Protein AF-A0A9W7APQ3-F1 (afdb_monomer_lite)

Structure (mmCIF, N/CA/C/O backbone):
data_AF-A0A9W7APQ3-F1
#
_entry.id   AF-A0A9W7APQ3-F1
#
loop_
_atom_site.group_PDB
_atom_site.id
_atom_site.type_symbol
_atom_site.label_atom_id
_atom_site.label_alt_id
_atom_site.label_comp_id
_atom_site.label_asym_id
_atom_site.label_entity_id
_atom_site.label_seq_id
_atom_site.pdbx_PDB_ins_code
_atom_site.Cartn_x
_atom_site.Cartn_y
_atom_site.Cartn_z
_atom_site.occupancy
_atom_site.B_iso_or_equiv
_atom_site.auth_seq_id
_atom_site.auth_comp_id
_atom_site.auth_asym_id
_atom_site.auth_atom_id
_atom_site.pdbx_PDB_model_num
ATOM 1 N N . ARG A 1 1 ? -19.684 20.248 16.410 1.00 38.38 1 ARG A N 1
ATOM 2 C CA . ARG A 1 1 ? -20.981 19.541 16.552 1.00 38.38 1 ARG A CA 1
ATOM 3 C C . ARG A 1 1 ? -22.116 20.534 16.293 1.00 38.38 1 ARG A C 1
ATOM 5 O O . ARG A 1 1 ? -22.539 21.216 17.213 1.00 38.38 1 ARG A O 1
ATOM 12 N N . ARG A 1 2 ? -22.545 20.685 15.034 1.00 34.97 2 ARG A N 1
ATOM 13 C CA . ARG A 1 2 ? -23.749 21.441 14.647 1.00 34.97 2 ARG A CA 1
ATOM 14 C C . ARG A 1 2 ? -24.752 20.414 14.129 1.00 34.97 2 ARG A C 1
ATOM 16 O O . ARG A 1 2 ? -24.529 19.841 13.071 1.00 34.97 2 ARG A O 1
ATOM 23 N N . LEU A 1 3 ? -25.791 20.141 14.912 1.00 44.19 3 LEU A N 1
ATOM 24 C CA . LEU A 1 3 ? -26.961 19.380 14.480 1.00 44.19 3 LEU A CA 1
ATOM 25 C C . LEU A 1 3 ? -27.858 20.343 13.698 1.00 44.19 3 LEU A C 1
ATOM 27 O O . LEU A 1 3 ? -28.571 21.143 14.296 1.00 44.19 3 LEU A O 1
ATOM 31 N N . LEU A 1 4 ? -27.773 20.309 12.368 1.00 43.94 4 LEU A N 1
ATOM 32 C CA . LEU A 1 4 ? -28.780 20.915 11.503 1.00 43.94 4 LEU A CA 1
ATOM 33 C C . LEU A 1 4 ? -29.780 19.826 11.123 1.00 43.94 4 LEU A C 1
ATOM 35 O O . LEU A 1 4 ? -29.441 18.849 10.459 1.00 43.94 4 LEU A O 1
ATOM 39 N N . ALA A 1 5 ? -31.009 19.997 11.600 1.00 49.53 5 ALA A N 1
ATOM 40 C CA . ALA A 1 5 ? -32.151 19.181 11.237 1.00 49.53 5 ALA A CA 1
ATOM 41 C C . ALA A 1 5 ? -32.485 19.408 9.754 1.00 49.53 5 ALA A C 1
ATOM 43 O O . ALA A 1 5 ? -33.005 20.456 9.374 1.00 49.53 5 ALA A O 1
ATOM 44 N N . LEU A 1 6 ? -32.172 18.422 8.912 1.00 44.03 6 LEU A N 1
ATOM 45 C CA . LEU A 1 6 ? -32.603 18.380 7.519 1.00 44.03 6 LEU A CA 1
ATOM 46 C C . LEU A 1 6 ? -34.049 17.879 7.462 1.00 44.03 6 LEU A C 1
ATOM 48 O O . LEU A 1 6 ? -34.328 16.693 7.645 1.00 44.03 6 LEU A O 1
ATOM 52 N N . GLY A 1 7 ? -34.974 18.801 7.198 1.00 44.28 7 GLY A N 1
ATOM 53 C CA . GLY A 1 7 ? -36.350 18.490 6.828 1.00 44.28 7 GLY A CA 1
ATOM 54 C C . GLY A 1 7 ? -36.391 17.813 5.460 1.00 44.28 7 GLY A C 1
ATOM 55 O O . GLY A 1 7 ? -36.500 18.472 4.431 1.00 44.28 7 GLY A O 1
ATOM 56 N N . THR A 1 8 ? -36.307 16.485 5.440 1.00 43.62 8 THR A N 1
ATOM 57 C CA . THR A 1 8 ? -36.490 15.680 4.230 1.00 43.62 8 THR A CA 1
ATOM 58 C C . THR A 1 8 ? -37.983 15.517 3.951 1.00 43.62 8 THR A C 1
ATOM 60 O O . THR A 1 8 ? -38.639 14.579 4.400 1.00 43.62 8 THR A O 1
ATOM 63 N N . SER A 1 9 ? -38.551 16.444 3.177 1.00 44.94 9 SER A N 1
ATOM 64 C CA . SER A 1 9 ? -39.893 16.279 2.606 1.00 44.94 9 SER A CA 1
ATOM 65 C C . SER A 1 9 ? -39.834 15.290 1.435 1.00 44.94 9 SER A C 1
ATOM 67 O O . SER A 1 9 ? -39.937 15.642 0.262 1.00 44.94 9 SER A O 1
ATOM 69 N N . ALA A 1 10 ? -39.602 14.017 1.757 1.00 49.44 10 ALA A N 1
ATOM 70 C CA . ALA A 1 10 ? -39.594 12.924 0.801 1.00 49.44 10 ALA A CA 1
ATOM 71 C C . ALA A 1 10 ? -41.042 12.502 0.505 1.00 49.44 10 ALA A C 1
ATOM 73 O O . ALA A 1 10 ? -41.615 11.642 1.181 1.00 49.44 10 ALA A O 1
ATOM 74 N N . ARG A 1 11 ? -41.648 13.088 -0.535 1.00 49.81 11 ARG A N 1
ATOM 75 C CA . ARG A 1 11 ? -42.884 12.576 -1.156 1.00 49.81 11 ARG A CA 1
ATOM 76 C C . ARG A 1 11 ? -42.595 11.200 -1.779 1.00 49.81 11 ARG A C 1
ATOM 78 O O . ARG A 1 11 ? -42.381 11.065 -2.978 1.00 49.81 11 ARG A O 1
ATOM 85 N N . ARG A 1 12 ? -42.583 10.151 -0.949 1.00 48.00 12 ARG A N 1
ATOM 86 C CA . ARG A 1 12 ? -42.424 8.747 -1.361 1.00 48.00 12 ARG A CA 1
ATOM 87 C C . ARG A 1 12 ? -43.627 8.304 -2.197 1.00 48.00 12 ARG A C 1
ATOM 89 O O . ARG A 1 12 ? -44.579 7.724 -1.676 1.00 48.00 12 ARG A O 1
ATOM 96 N N . ARG A 1 13 ? -43.571 8.501 -3.516 1.00 54.50 13 ARG A N 1
ATOM 97 C CA . ARG A 1 13 ? -44.349 7.677 -4.451 1.00 54.50 13 ARG A CA 1
ATOM 98 C C . ARG A 1 13 ? -43.780 6.260 -4.384 1.00 54.50 13 ARG A C 1
ATOM 100 O O . ARG A 1 13 ? -42.770 5.957 -5.007 1.00 54.50 13 ARG A O 1
ATOM 107 N N . ARG A 1 14 ? -44.408 5.394 -3.584 1.00 48.03 14 ARG A N 1
ATOM 108 C CA . ARG A 1 14 ? -44.062 3.969 -3.475 1.00 48.03 14 ARG A CA 1
ATOM 109 C C . ARG A 1 14 ? -44.431 3.247 -4.776 1.00 48.03 14 ARG A C 1
ATOM 111 O O . ARG A 1 14 ? -45.464 2.593 -4.853 1.00 48.03 14 ARG A O 1
ATOM 118 N N . ARG A 1 15 ? -43.603 3.373 -5.812 1.00 58.91 15 ARG A N 1
ATOM 119 C CA . ARG A 1 15 ? -43.580 2.386 -6.897 1.00 58.91 15 ARG A CA 1
ATOM 120 C C . ARG A 1 15 ? -42.830 1.164 -6.376 1.00 58.91 15 ARG A C 1
ATOM 122 O O . ARG A 1 15 ? -41.823 1.312 -5.684 1.00 58.91 15 ARG A O 1
ATOM 129 N N . ALA A 1 16 ? -43.340 -0.034 -6.649 1.00 51.78 16 ALA A N 1
ATOM 130 C CA . ALA A 1 16 ? -42.651 -1.277 -6.327 1.00 51.78 16 ALA A CA 1
ATOM 131 C C . ALA A 1 16 ? -41.367 -1.349 -7.167 1.00 51.78 16 ALA A C 1
ATOM 133 O O . ALA A 1 16 ? -41.381 -1.788 -8.312 1.00 51.78 16 ALA A O 1
ATOM 134 N N . THR A 1 17 ? -40.266 -0.826 -6.630 1.00 61.62 17 THR A N 1
ATOM 135 C CA . THR A 1 17 ? -38.977 -0.825 -7.318 1.00 61.62 17 THR A CA 1
ATOM 136 C C . THR A 1 17 ? -38.411 -2.236 -7.334 1.00 61.62 17 THR A C 1
ATOM 138 O O . THR A 1 17 ? -38.437 -2.942 -6.317 1.00 61.62 17 THR A O 1
ATOM 141 N N . SER A 1 18 ? -37.908 -2.655 -8.498 1.00 73.38 18 SER A N 1
ATOM 142 C CA . SER A 1 18 ? -37.210 -3.930 -8.638 1.00 73.38 18 SER A CA 1
ATOM 143 C C . SER A 1 18 ? -36.019 -3.970 -7.671 1.00 73.38 18 SER A C 1
ATOM 145 O O . SER A 1 18 ? -35.417 -2.939 -7.355 1.00 73.38 18 SER A O 1
ATOM 147 N N . ARG A 1 19 ? -35.652 -5.165 -7.189 1.00 77.75 19 ARG A N 1
ATOM 148 C CA . ARG A 1 19 ? -34.492 -5.376 -6.296 1.00 77.75 19 ARG A CA 1
ATOM 149 C C . ARG A 1 19 ? 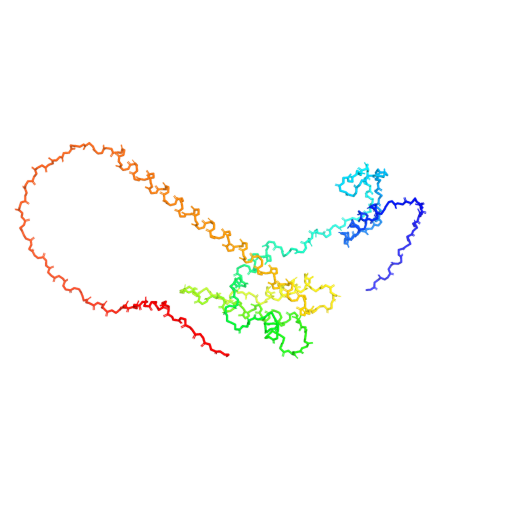-33.219 -4.698 -6.821 1.00 77.75 19 ARG A C 1
ATOM 151 O O . ARG A 1 19 ? -32.392 -4.251 -6.041 1.00 77.75 19 ARG A O 1
ATOM 158 N N . ILE A 1 20 ? -33.101 -4.594 -8.137 1.00 75.62 20 ILE A N 1
ATOM 159 C CA . ILE A 1 20 ? -31.938 -4.072 -8.844 1.00 75.62 20 ILE A CA 1
ATOM 160 C C . ILE A 1 20 ? -31.874 -2.546 -8.792 1.00 75.62 20 ILE A C 1
ATOM 162 O O . ILE A 1 20 ? -30.804 -1.999 -8.544 1.00 75.62 20 ILE A O 1
ATOM 166 N N . SER A 1 21 ? -33.015 -1.864 -8.936 1.00 80.44 21 SER A N 1
ATOM 167 C CA . SER A 1 21 ? -33.097 -0.412 -8.733 1.00 80.44 21 SER A CA 1
ATOM 168 C C . SER A 1 21 ? -32.557 -0.033 -7.347 1.00 80.44 21 SER A C 1
ATOM 170 O O . SER A 1 21 ? -31.758 0.887 -7.228 1.00 80.44 21 SER A O 1
ATOM 172 N N . ARG A 1 22 ? -32.866 -0.833 -6.314 1.00 79.62 22 ARG A N 1
ATOM 173 C CA . ARG A 1 22 ? -32.327 -0.622 -4.958 1.00 79.62 22 ARG A CA 1
ATOM 174 C C . ARG A 1 22 ? -30.815 -0.839 -4.861 1.00 79.62 22 ARG A C 1
ATOM 176 O O . ARG A 1 22 ? -30.175 -0.122 -4.104 1.00 79.62 22 ARG A O 1
ATOM 183 N N . ILE A 1 23 ? -30.251 -1.799 -5.600 1.00 82.00 23 ILE A N 1
ATOM 184 C CA . ILE A 1 23 ? -28.801 -2.065 -5.610 1.00 82.00 23 ILE A CA 1
ATOM 185 C C . ILE A 1 23 ? -28.053 -0.902 -6.263 1.00 82.00 23 ILE A C 1
ATOM 187 O O . ILE A 1 23 ? -27.099 -0.397 -5.684 1.00 82.00 23 ILE A O 1
ATOM 191 N N . ILE A 1 24 ? -28.502 -0.451 -7.438 1.00 83.38 24 ILE A N 1
ATOM 192 C CA . ILE A 1 24 ? -27.852 0.643 -8.173 1.00 83.38 24 ILE A CA 1
ATOM 193 C C . ILE A 1 24 ? -27.960 1.952 -7.386 1.00 83.38 24 ILE A C 1
ATOM 195 O O . ILE A 1 24 ? -26.946 2.614 -7.171 1.00 83.38 24 ILE A O 1
ATOM 199 N N . SER A 1 25 ? -29.154 2.295 -6.890 1.00 84.44 25 SER A N 1
ATOM 200 C CA . SER A 1 25 ? -29.327 3.479 -6.041 1.00 84.44 25 SER A CA 1
ATOM 201 C C . SER A 1 25 ? -28.503 3.372 -4.755 1.00 84.44 25 SER A C 1
ATOM 203 O O . SER A 1 25 ? -27.869 4.345 -4.366 1.00 84.44 25 SER A O 1
ATOM 205 N N . GLY A 1 26 ? -28.454 2.194 -4.122 1.00 81.12 26 GLY A N 1
ATOM 206 C CA . GLY A 1 26 ? -27.648 1.957 -2.923 1.00 81.12 26 GLY A CA 1
ATOM 207 C C . GLY A 1 26 ? -26.150 2.149 -3.158 1.00 81.12 26 GLY A C 1
ATOM 208 O O . GLY A 1 26 ? -25.490 2.778 -2.339 1.00 81.12 26 GLY A O 1
ATOM 209 N N . LEU A 1 27 ? -25.628 1.678 -4.294 1.00 82.69 27 LEU A N 1
ATOM 210 C CA . LEU A 1 27 ? -24.223 1.851 -4.660 1.00 82.69 27 LEU A CA 1
ATOM 211 C C . LEU A 1 27 ? -23.883 3.327 -4.905 1.00 82.69 27 LEU A C 1
ATOM 213 O O . LEU A 1 27 ? -22.898 3.820 -4.373 1.00 82.69 27 LEU A O 1
ATOM 217 N N . ILE A 1 28 ? -24.724 4.045 -5.654 1.00 82.19 28 ILE A N 1
ATOM 218 C CA . ILE A 1 28 ? -24.516 5.474 -5.935 1.00 82.19 28 ILE A CA 1
ATOM 219 C C . ILE A 1 28 ? -24.532 6.287 -4.635 1.00 82.19 28 ILE A C 1
ATOM 221 O O . ILE A 1 28 ? -23.653 7.123 -4.431 1.00 82.19 28 ILE A O 1
ATOM 225 N N . ILE A 1 29 ? -25.480 5.998 -3.736 1.00 77.94 29 ILE A N 1
ATOM 226 C CA . ILE A 1 29 ? -25.561 6.637 -2.416 1.00 77.94 29 ILE A CA 1
ATOM 227 C C . ILE A 1 29 ? -24.317 6.319 -1.579 1.00 77.94 29 ILE A C 1
ATOM 229 O O . ILE A 1 29 ? -23.760 7.224 -0.972 1.00 77.94 29 ILE A O 1
ATOM 233 N N . ALA A 1 30 ? -23.848 5.069 -1.576 1.00 73.69 30 ALA A N 1
ATOM 234 C CA . ALA A 1 30 ? -22.658 4.672 -0.821 1.00 73.69 30 ALA A CA 1
ATOM 235 C C . ALA A 1 30 ? -21.374 5.367 -1.307 1.00 73.69 30 ALA A C 1
ATOM 237 O O . ALA A 1 30 ? -20.448 5.558 -0.528 1.00 73.69 30 ALA A O 1
ATOM 238 N N . THR A 1 31 ? -21.311 5.751 -2.584 1.00 75.19 31 THR A N 1
ATOM 239 C CA . THR A 1 31 ? -20.153 6.456 -3.161 1.00 75.19 31 THR A CA 1
ATOM 240 C C . THR A 1 31 ? -20.208 7.979 -3.028 1.00 75.19 31 THR A C 1
ATOM 242 O O . THR A 1 31 ? -19.246 8.657 -3.389 1.00 75.19 31 THR A O 1
ATOM 245 N N . ALA A 1 32 ? -21.320 8.538 -2.549 1.00 80.69 32 ALA A N 1
ATOM 246 C CA . ALA A 1 32 ? -21.498 9.978 -2.417 1.00 80.69 32 ALA A CA 1
ATOM 247 C C . ALA A 1 32 ? -21.090 10.442 -1.006 1.00 80.69 32 ALA A C 1
ATOM 249 O O . ALA A 1 32 ? -21.821 10.223 -0.047 1.00 80.69 32 ALA A O 1
ATOM 250 N N . ASP A 1 33 ? -19.925 11.087 -0.886 1.00 66.69 33 ASP A N 1
ATOM 251 C CA . ASP A 1 33 ? -19.339 11.500 0.408 1.00 66.69 33 ASP A CA 1
ATOM 252 C C . ASP A 1 33 ? -19.794 12.915 0.841 1.00 66.69 33 ASP A C 1
ATOM 254 O O . ASP A 1 33 ? -19.835 13.244 2.022 1.00 66.69 33 ASP A O 1
ATOM 258 N N . GLU A 1 34 ? -20.239 13.756 -0.104 1.00 72.25 34 GLU A N 1
ATOM 259 C CA . GLU A 1 34 ? -20.757 15.105 0.176 1.00 72.25 34 GLU A CA 1
ATOM 260 C C . GLU A 1 34 ? -21.923 15.470 -0.760 1.00 72.25 34 GLU A C 1
ATOM 262 O O . GLU A 1 34 ? -21.783 16.293 -1.673 1.00 72.25 34 GLU A O 1
ATOM 267 N N . CYS A 1 35 ? -23.088 14.843 -0.572 1.00 76.31 35 CYS A N 1
ATOM 268 C CA . CYS A 1 35 ? -24.263 15.133 -1.392 1.00 76.31 35 CYS A CA 1
ATOM 269 C C . CYS A 1 35 ? -25.403 15.813 -0.622 1.00 76.31 35 CYS A C 1
ATOM 271 O O . CYS A 1 35 ? -25.901 15.301 0.381 1.00 76.31 35 CYS A O 1
ATOM 273 N N . GLU A 1 36 ? -25.877 16.942 -1.148 1.00 81.69 36 GLU A N 1
ATOM 274 C CA . GLU A 1 36 ? -27.115 17.583 -0.699 1.00 81.69 36 GLU A CA 1
ATOM 275 C C . GLU A 1 36 ? -28.246 17.271 -1.682 1.00 81.69 36 GLU A C 1
ATOM 277 O O . GLU A 1 36 ? -28.109 17.479 -2.892 1.00 81.69 36 GLU A O 1
ATOM 282 N N . ASN A 1 37 ? -29.378 16.800 -1.150 1.00 85.38 37 ASN A N 1
ATOM 283 C CA . ASN A 1 37 ? -30.583 16.453 -1.911 1.00 85.38 37 ASN A CA 1
ATOM 284 C C . ASN A 1 37 ? -30.340 15.419 -3.028 1.00 85.38 37 ASN A C 1
ATOM 286 O O . ASN A 1 37 ? -30.909 15.551 -4.110 1.00 85.38 37 ASN A O 1
ATOM 290 N N . LEU A 1 38 ? -29.490 14.412 -2.781 1.00 85.69 38 LEU A N 1
ATOM 291 C CA . LEU A 1 38 ? -29.260 13.327 -3.736 1.00 85.69 38 LEU A CA 1
ATOM 292 C C . LEU A 1 38 ? -30.517 12.467 -3.890 1.00 85.69 38 LEU A C 1
ATOM 294 O O . LEU A 1 38 ? -30.963 11.821 -2.941 1.00 85.69 38 LEU A O 1
ATOM 298 N N . ASP A 1 39 ? -31.042 12.432 -5.106 1.00 89.12 39 ASP A N 1
ATOM 299 C CA . ASP A 1 39 ? -32.143 11.579 -5.524 1.00 89.12 39 ASP A CA 1
ATOM 300 C C . ASP A 1 39 ? -31.714 10.748 -6.733 1.00 89.12 39 ASP A C 1
ATOM 302 O O . ASP A 1 39 ? -31.150 11.268 -7.700 1.00 89.12 39 ASP A O 1
ATOM 306 N N . VAL A 1 40 ? -31.945 9.440 -6.659 1.00 87.56 40 VAL A N 1
ATOM 307 C CA . VAL A 1 40 ? -31.518 8.479 -7.679 1.00 87.56 40 VAL A CA 1
ATOM 308 C C . VAL A 1 40 ? -32.721 7.666 -8.123 1.00 87.56 40 VAL A C 1
ATOM 310 O O . VAL A 1 40 ? -33.152 6.737 -7.435 1.00 87.56 40 VAL A O 1
ATOM 313 N N . GLU A 1 41 ? -33.223 7.980 -9.311 1.00 89.75 41 GLU A N 1
ATOM 314 C CA . GLU A 1 41 ? -34.290 7.238 -9.970 1.00 89.75 41 GLU A CA 1
ATOM 315 C C . GLU A 1 41 ? -33.691 6.325 -11.043 1.00 89.75 41 GLU A C 1
ATOM 317 O O . GLU A 1 41 ? -33.043 6.780 -11.985 1.00 89.75 41 GLU A O 1
ATOM 322 N N . VAL A 1 42 ? -33.919 5.017 -10.914 1.00 89.69 42 VAL A N 1
ATOM 323 C CA . VAL A 1 42 ? -33.453 4.017 -11.885 1.00 89.69 42 VAL A CA 1
ATOM 324 C C . VAL A 1 42 ? -34.660 3.309 -12.479 1.00 89.69 42 VAL A C 1
ATOM 326 O O . VAL A 1 42 ? -35.400 2.639 -11.753 1.00 89.69 42 VAL A O 1
ATOM 329 N N . ASP A 1 43 ? -34.833 3.436 -13.792 1.00 90.50 43 ASP A N 1
ATOM 330 C CA . ASP A 1 43 ? -35.866 2.752 -14.560 1.00 90.50 43 ASP A CA 1
ATOM 331 C C . ASP A 1 43 ? -35.273 1.527 -15.261 1.00 90.50 43 ASP A C 1
ATOM 333 O O . ASP A 1 43 ? -34.353 1.624 -16.079 1.00 90.50 43 ASP A O 1
ATOM 337 N N . VAL A 1 44 ? -35.787 0.352 -14.909 1.00 89.06 44 VAL A N 1
ATOM 338 C CA . VAL A 1 44 ? -35.269 -0.947 -15.347 1.00 89.06 44 VAL A CA 1
ATOM 339 C C . VAL A 1 44 ? -36.378 -1.686 -16.073 1.00 89.06 44 VAL A C 1
ATOM 341 O O . VAL A 1 44 ? -37.503 -1.745 -15.571 1.00 89.06 44 VAL A O 1
ATOM 344 N N . VAL A 1 45 ? -36.053 -2.299 -17.213 1.00 88.31 45 VAL A N 1
ATOM 345 C CA . VAL A 1 45 ? -37.010 -3.122 -17.959 1.00 88.31 45 VAL A CA 1
ATOM 346 C C . VAL A 1 45 ? -37.469 -4.287 -17.070 1.00 88.31 45 VAL A C 1
ATOM 348 O O . VAL A 1 45 ? -36.640 -5.088 -16.623 1.00 88.31 45 VAL A O 1
ATOM 351 N N . PRO A 1 46 ? -38.774 -4.418 -16.774 1.00 83.69 46 PRO A N 1
ATOM 352 C CA . PRO A 1 46 ? -39.262 -5.522 -15.962 1.00 83.69 46 PRO A CA 1
ATOM 353 C C . PRO A 1 46 ? -38.987 -6.858 -16.667 1.00 83.69 46 PRO A C 1
ATOM 355 O O . PRO A 1 46 ? -39.226 -7.005 -17.861 1.00 83.69 46 PRO A O 1
ATOM 358 N N . GLY A 1 47 ? -38.474 -7.840 -15.921 1.00 83.81 47 GLY A N 1
ATOM 359 C CA . GLY A 1 47 ? -38.188 -9.183 -16.439 1.00 83.81 47 GLY A CA 1
ATOM 360 C C . GLY A 1 47 ? -36.795 -9.381 -17.048 1.00 83.81 47 GLY A C 1
ATOM 361 O O . GLY A 1 47 ? -36.467 -10.505 -17.422 1.00 83.81 47 GLY A O 1
ATOM 362 N N . SER A 1 48 ? -35.940 -8.351 -17.109 1.00 80.94 48 SER A N 1
ATOM 363 C CA . SER A 1 48 ? -34.551 -8.543 -17.549 1.00 80.94 48 SER A CA 1
ATOM 364 C C . SER A 1 48 ? -33.756 -9.387 -16.531 1.00 80.94 48 SER A C 1
ATOM 366 O O . SER A 1 48 ? -33.783 -9.064 -15.337 1.00 80.94 48 SER A O 1
ATOM 368 N N . PRO A 1 49 ? -33.029 -10.440 -16.955 1.00 81.81 49 PRO A N 1
ATOM 369 C CA . PRO A 1 49 ? -32.217 -11.256 -16.055 1.00 81.81 49 PRO A CA 1
ATOM 370 C C . PRO A 1 49 ? -31.018 -10.461 -15.518 1.00 81.81 49 PRO A C 1
ATOM 372 O O . PRO A 1 49 ? -30.451 -9.629 -16.222 1.00 81.81 49 PRO A O 1
ATOM 375 N N . LEU A 1 50 ? -30.581 -10.764 -14.288 1.00 75.06 50 LEU A N 1
ATOM 376 C CA . LEU A 1 50 ? -29.488 -10.062 -13.585 1.00 75.06 50 LEU A CA 1
ATOM 377 C C . LEU A 1 50 ? -28.190 -9.932 -14.407 1.00 75.06 50 LEU A C 1
ATOM 379 O O . LEU A 1 50 ? -27.487 -8.938 -14.283 1.00 75.06 50 LEU A O 1
ATOM 383 N N . GLN A 1 51 ? -27.886 -10.915 -15.257 1.00 80.25 51 GLN A N 1
ATOM 384 C CA . GLN A 1 51 ? -26.664 -10.965 -16.075 1.00 80.25 51 GLN A CA 1
ATOM 385 C C . GLN A 1 51 ? -26.728 -10.081 -17.332 1.00 80.25 51 GLN A C 1
ATOM 387 O O . GLN A 1 51 ? -25.697 -9.778 -17.925 1.00 80.25 51 GLN A O 1
ATOM 392 N N . ARG A 1 52 ? -27.933 -9.701 -17.774 1.00 84.94 52 ARG A N 1
ATOM 393 C CA . ARG A 1 52 ? -28.176 -8.868 -18.963 1.00 84.94 52 ARG A CA 1
ATOM 394 C C . ARG A 1 52 ? -29.199 -7.799 -18.628 1.00 84.94 52 ARG A C 1
ATOM 396 O O . ARG A 1 52 ? -30.257 -7.697 -19.249 1.00 84.94 52 ARG A O 1
ATOM 403 N N . LEU A 1 53 ? -28.890 -7.051 -17.580 1.00 83.62 53 LEU A N 1
ATOM 404 C CA . LEU A 1 53 ? -29.763 -6.004 -17.104 1.00 83.62 53 LEU A CA 1
ATOM 405 C C . LEU A 1 53 ? -29.926 -4.926 -18.176 1.00 83.62 53 LEU A C 1
ATOM 407 O O . LEU A 1 53 ? -28.936 -4.380 -18.662 1.00 83.62 53 LEU A O 1
ATOM 411 N N . GLN A 1 54 ? -31.173 -4.594 -18.502 1.00 87.06 54 GLN A N 1
ATOM 412 C CA . GLN A 1 54 ? -31.482 -3.447 -19.345 1.00 87.06 54 GLN A CA 1
ATOM 413 C C . GLN A 1 54 ? -32.019 -2.313 -18.478 1.00 87.06 54 GLN A C 1
ATOM 415 O O . GLN A 1 54 ? -33.109 -2.394 -17.907 1.00 87.06 54 GLN A O 1
ATOM 420 N N . VAL A 1 55 ? -31.214 -1.262 -18.365 1.00 90.25 55 VAL A N 1
ATOM 421 C CA . VAL A 1 55 ? -31.592 -0.006 -17.718 1.00 90.25 55 VAL A CA 1
ATOM 422 C C . VAL A 1 55 ? -32.060 0.940 -18.817 1.00 90.25 55 VAL A C 1
ATOM 424 O O . VAL A 1 55 ? -31.287 1.251 -19.720 1.00 90.25 55 VAL A O 1
ATOM 427 N N . ASN A 1 56 ? -33.315 1.381 -18.752 1.00 90.94 56 ASN A N 1
ATOM 428 C CA . ASN A 1 56 ? -33.867 2.334 -19.717 1.00 90.94 56 ASN A CA 1
ATOM 429 C C . ASN A 1 56 ? -33.345 3.741 -19.444 1.00 90.94 56 ASN A C 1
ATOM 431 O O . ASN A 1 56 ? -32.948 4.461 -20.357 1.00 90.94 56 ASN A O 1
ATOM 435 N N . SER A 1 57 ? -33.367 4.141 -18.173 1.00 91.19 57 SER A N 1
ATOM 436 C CA . SER A 1 57 ? -32.865 5.441 -17.752 1.00 91.19 57 SER A CA 1
ATOM 437 C C . SER A 1 57 ? -32.383 5.409 -16.306 1.00 91.19 57 SER A C 1
ATOM 439 O O . SER A 1 57 ? -32.894 4.668 -15.468 1.00 91.19 57 SER A O 1
ATOM 441 N N . CYS A 1 58 ? -31.368 6.218 -16.022 1.00 91.81 58 CYS A N 1
ATOM 442 C CA . CYS A 1 58 ? -30.886 6.495 -14.678 1.00 91.81 58 CYS A CA 1
ATOM 443 C C . CYS A 1 58 ? -30.829 8.014 -14.536 1.00 91.81 58 CYS A C 1
ATOM 445 O O . CYS A 1 58 ? -30.110 8.679 -15.285 1.00 91.81 58 CYS A O 1
ATOM 447 N N . ARG A 1 59 ? -31.628 8.569 -13.626 1.00 90.44 59 ARG A N 1
ATOM 448 C CA . ARG A 1 59 ? -31.667 9.998 -13.328 1.00 90.44 59 ARG A CA 1
ATOM 449 C C . ARG A 1 59 ? -31.110 10.212 -11.930 1.00 90.44 59 ARG A C 1
ATOM 451 O O . ARG A 1 59 ? -31.653 9.710 -10.953 1.00 90.44 59 ARG A O 1
ATOM 458 N N . ILE A 1 60 ? -30.039 10.989 -11.861 1.00 90.25 60 ILE A N 1
ATOM 459 C CA . ILE A 1 60 ? -29.381 11.384 -10.620 1.00 90.25 60 ILE A CA 1
ATOM 460 C C . ILE A 1 60 ? -29.586 12.892 -10.481 1.00 90.25 60 ILE A C 1
ATOM 462 O O . ILE A 1 60 ? -29.174 13.647 -11.361 1.00 90.25 60 ILE A O 1
ATOM 466 N N . SER A 1 61 ? -30.252 13.326 -9.415 1.00 87.12 61 SER A N 1
ATOM 467 C CA . SER A 1 61 ? -30.518 14.739 -9.120 1.00 87.12 61 SER A CA 1
ATOM 468 C C . SER A 1 61 ? -29.863 15.107 -7.795 1.00 87.12 61 SER A C 1
ATOM 470 O O . SER A 1 61 ? -29.955 14.346 -6.842 1.00 87.12 61 SER A O 1
ATOM 472 N N . PHE A 1 62 ? -29.179 16.246 -7.730 1.00 90.56 62 PHE A N 1
ATOM 473 C CA . PHE A 1 62 ? -28.497 16.726 -6.525 1.00 90.56 62 PHE A C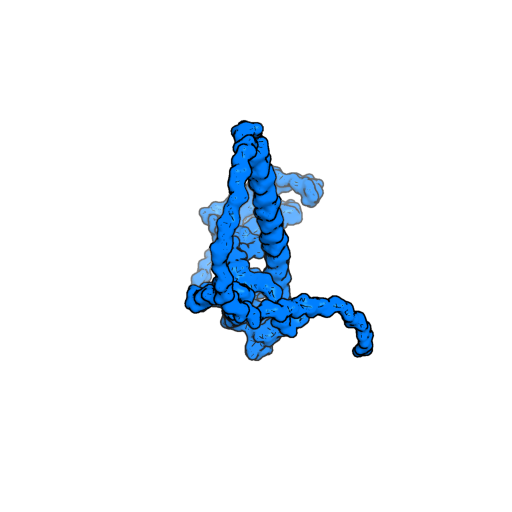A 1
ATOM 474 C C . PHE A 1 62 ? -28.316 18.244 -6.596 1.00 90.56 62 PHE A C 1
ATOM 476 O O . PHE A 1 62 ? -28.253 18.815 -7.685 1.00 90.56 62 PHE A O 1
ATOM 483 N N . SER A 1 63 ? -28.215 18.906 -5.443 1.00 84.69 63 SER A N 1
ATOM 484 C CA . SER A 1 63 ? -27.913 20.346 -5.371 1.00 84.69 63 SER A CA 1
ATOM 485 C C . SER A 1 63 ? -26.409 20.612 -5.342 1.00 84.69 63 SER A C 1
ATOM 487 O O . SER A 1 63 ? -25.922 21.565 -5.944 1.00 84.69 63 SER A O 1
ATOM 489 N N . ARG A 1 64 ? -25.665 19.740 -4.662 1.00 71.56 64 ARG A N 1
ATOM 490 C CA . ARG A 1 64 ? -24.210 19.775 -4.558 1.00 71.56 64 ARG A CA 1
ATOM 491 C C . ARG A 1 64 ? -23.726 18.339 -4.467 1.00 71.56 64 ARG A C 1
ATOM 493 O O . ARG A 1 64 ? -24.293 17.567 -3.698 1.00 71.56 64 ARG A O 1
ATOM 500 N N . LEU A 1 65 ? -22.736 17.986 -5.279 1.00 72.81 65 LEU A N 1
ATOM 501 C CA . LEU A 1 65 ? -22.153 16.651 -5.299 1.00 72.81 65 LEU A CA 1
ATOM 502 C C . LEU A 1 65 ? -20.640 16.780 -5.235 1.00 72.81 65 LEU A C 1
ATOM 504 O O . LEU A 1 65 ? -19.985 17.086 -6.231 1.00 72.81 65 LEU A O 1
ATOM 508 N N . GLY A 1 66 ? -20.103 16.584 -4.036 1.00 60.69 66 GLY A N 1
ATOM 509 C CA . GLY A 1 66 ? -18.712 16.214 -3.866 1.00 60.69 66 GLY A CA 1
ATOM 510 C C . GLY A 1 66 ? -18.610 14.708 -4.045 1.00 60.69 66 GLY A C 1
ATOM 511 O O . GLY A 1 66 ? -19.150 13.935 -3.254 1.00 60.69 66 GLY A O 1
ATOM 512 N N . PHE A 1 67 ? -17.938 14.281 -5.107 1.00 52.25 67 PHE A N 1
ATOM 513 C CA . PHE A 1 67 ? -17.417 12.927 -5.135 1.00 52.25 67 PHE A CA 1
ATOM 514 C C . PHE A 1 67 ? -16.136 12.944 -4.310 1.00 52.25 67 PHE A C 1
ATOM 516 O O . PHE A 1 67 ? -15.161 13.592 -4.706 1.00 52.25 67 PHE A O 1
ATOM 523 N N . ALA A 1 68 ? -16.096 12.190 -3.211 1.00 48.00 68 ALA A N 1
ATOM 524 C CA . ALA A 1 68 ? -14.818 11.599 -2.861 1.00 48.00 68 ALA A CA 1
ATOM 525 C C . ALA A 1 68 ? -14.374 10.825 -4.108 1.00 48.00 68 ALA A C 1
ATOM 527 O O . ALA A 1 68 ? -15.188 10.080 -4.669 1.00 48.00 68 ALA A O 1
ATOM 528 N N . PRO A 1 69 ? -13.145 11.029 -4.618 1.00 51.59 69 PRO A N 1
ATOM 529 C CA . PRO A 1 69 ? -12.620 10.161 -5.656 1.00 51.59 69 PRO A CA 1
ATOM 530 C C . PRO A 1 69 ? -12.902 8.739 -5.198 1.00 51.59 69 PRO A C 1
ATOM 532 O O . PRO A 1 69 ? -12.577 8.427 -4.052 1.00 51.59 69 PRO A O 1
ATOM 535 N N . LEU A 1 70 ? -13.559 7.937 -6.040 1.00 45.62 70 LEU A N 1
ATOM 536 C CA . LEU A 1 70 ? -13.802 6.522 -5.790 1.00 45.62 70 LEU A CA 1
ATOM 537 C C . LEU A 1 70 ? -12.433 5.864 -5.598 1.00 45.62 70 LEU A C 1
ATOM 539 O O . LEU A 1 70 ? -11.809 5.364 -6.532 1.00 45.62 70 LEU A O 1
ATOM 543 N N . ARG A 1 71 ? -11.918 5.937 -4.374 1.00 47.41 71 ARG A N 1
ATOM 544 C CA . ARG A 1 71 ? -10.748 5.215 -3.920 1.00 47.41 71 ARG A CA 1
ATOM 545 C C . ARG A 1 71 ? -11.300 3.845 -3.611 1.00 47.41 71 ARG A C 1
ATOM 547 O O . ARG A 1 71 ? -11.601 3.530 -2.469 1.00 47.41 71 ARG A O 1
ATOM 554 N N . ILE A 1 72 ? -11.524 3.070 -4.668 1.00 47.28 72 ILE A N 1
ATOM 555 C CA . ILE A 1 72 ? -11.737 1.633 -4.553 1.00 47.28 72 ILE A CA 1
ATOM 556 C C . ILE A 1 72 ? -10.434 1.092 -3.967 1.00 47.28 72 ILE A C 1
ATOM 558 O O . ILE A 1 72 ? -9.507 0.824 -4.722 1.00 47.28 72 ILE A O 1
ATOM 562 N N . GLY A 1 73 ? -10.336 1.088 -2.633 1.00 43.91 73 GLY A N 1
ATOM 563 C CA . GLY A 1 73 ? -9.337 0.389 -1.819 1.00 43.91 73 GLY A CA 1
ATOM 564 C C . GLY A 1 73 ? -7.904 0.402 -2.343 1.00 43.91 73 GLY A C 1
ATOM 565 O O . GLY A 1 73 ? -7.214 -0.600 -2.242 1.00 43.91 73 GLY A O 1
ATOM 566 N N . GLY A 1 74 ? -7.466 1.497 -2.962 1.00 48.03 74 GLY A N 1
ATOM 567 C CA . GLY A 1 74 ? -6.174 1.578 -3.622 1.00 48.03 74 GLY A CA 1
ATOM 568 C C . GLY A 1 74 ? -5.327 2.634 -2.948 1.00 48.03 74 GLY A C 1
ATOM 569 O O . GLY A 1 74 ? -5.653 3.825 -3.005 1.00 48.03 74 GLY A O 1
ATOM 570 N N . LEU A 1 75 ? -4.224 2.200 -2.342 1.00 55.25 75 LEU A N 1
ATOM 571 C CA . LEU A 1 75 ? -3.073 3.059 -2.073 1.00 55.25 75 LEU A CA 1
ATOM 572 C C . LEU A 1 75 ? -2.828 3.917 -3.322 1.00 55.25 75 LEU A C 1
ATOM 574 O O . LEU A 1 75 ? -2.825 3.391 -4.439 1.00 55.25 75 LEU A O 1
ATOM 578 N N . SER A 1 76 ? -2.697 5.241 -3.177 1.00 57.50 76 SER A N 1
ATOM 579 C CA . SER A 1 76 ? -2.460 6.076 -4.360 1.00 57.50 76 SER A CA 1
ATOM 580 C C . SER A 1 76 ? -1.177 5.619 -5.055 1.00 57.50 76 SER A C 1
ATOM 582 O O . SER A 1 76 ? -0.300 5.076 -4.393 1.00 57.50 76 SER A O 1
ATOM 584 N N . GLU A 1 77 ? -0.994 5.865 -6.356 1.00 57.78 77 GLU A N 1
ATOM 585 C CA . GLU A 1 77 ? 0.294 5.548 -7.004 1.00 57.78 77 GLU A CA 1
ATOM 586 C C . GLU A 1 77 ? 1.482 6.155 -6.244 1.00 57.78 77 GLU A C 1
ATOM 588 O O . GLU A 1 77 ? 2.561 5.581 -6.242 1.00 57.78 77 GLU A O 1
ATOM 593 N N . ARG A 1 78 ? 1.283 7.279 -5.542 1.00 59.62 78 ARG A N 1
ATOM 594 C CA . ARG A 1 78 ? 2.290 7.870 -4.653 1.00 59.62 78 ARG A CA 1
ATOM 595 C C . ARG A 1 78 ? 2.501 7.065 -3.370 1.00 59.62 78 ARG A C 1
ATOM 597 O O . ARG A 1 78 ? 3.635 6.973 -2.912 1.00 59.62 78 ARG A O 1
ATOM 604 N N . ASP A 1 79 ? 1.455 6.476 -2.806 1.00 63.72 79 ASP A N 1
ATOM 605 C CA . ASP A 1 79 ? 1.545 5.623 -1.616 1.00 63.72 79 ASP A CA 1
ATOM 606 C C . ASP A 1 79 ? 2.135 4.255 -1.973 1.00 63.72 79 ASP A C 1
ATOM 608 O O . ASP A 1 79 ? 3.027 3.778 -1.286 1.00 63.72 79 ASP A O 1
ATOM 612 N N . VAL A 1 80 ? 1.742 3.673 -3.110 1.00 63.59 80 VAL A N 1
ATOM 613 C CA . VAL A 1 80 ? 2.382 2.473 -3.665 1.00 63.59 80 VAL A CA 1
ATOM 614 C C . VAL A 1 80 ? 3.845 2.775 -3.957 1.00 63.59 80 VAL A C 1
ATOM 616 O O . VAL A 1 80 ? 4.713 2.096 -3.438 1.00 63.59 80 VAL A O 1
ATOM 619 N N . PHE A 1 81 ? 4.151 3.857 -4.677 1.00 58.44 81 PHE A N 1
ATOM 620 C CA . PHE A 1 81 ? 5.530 4.227 -4.993 1.00 58.44 81 PHE A CA 1
ATOM 621 C C . PHE A 1 81 ? 6.368 4.521 -3.749 1.00 58.44 81 PHE A C 1
ATOM 623 O O . PHE A 1 81 ? 7.555 4.201 -3.733 1.00 58.44 81 PHE A O 1
ATOM 630 N N . THR A 1 82 ? 5.785 5.114 -2.700 1.00 62.50 82 THR A N 1
ATOM 631 C CA . THR A 1 82 ? 6.487 5.254 -1.421 1.00 62.50 82 THR A CA 1
ATOM 632 C C . THR A 1 82 ? 6.701 3.883 -0.797 1.00 62.50 82 THR A C 1
ATOM 634 O O . THR A 1 82 ? 7.850 3.557 -0.549 1.00 62.50 82 THR A O 1
ATOM 637 N N . LEU A 1 83 ? 5.696 3.019 -0.657 1.00 64.88 83 LEU A N 1
ATOM 638 C CA . LEU A 1 83 ? 5.883 1.645 -0.161 1.00 64.88 83 LEU A CA 1
ATOM 639 C C . LEU A 1 83 ? 6.964 0.871 -0.944 1.00 64.88 83 LEU A C 1
ATOM 641 O O . LEU A 1 83 ? 7.812 0.217 -0.331 1.00 64.88 83 LEU A O 1
ATOM 645 N N . SER A 1 84 ? 7.008 1.022 -2.271 1.00 60.47 84 SER A N 1
ATOM 646 C CA . SER A 1 84 ? 8.001 0.402 -3.153 1.00 60.47 84 SER A CA 1
ATOM 647 C C . SER A 1 84 ? 9.408 0.977 -2.961 1.00 60.47 84 SER A C 1
ATOM 649 O O . SER A 1 84 ? 10.376 0.218 -2.871 1.00 60.47 84 SER A O 1
ATOM 651 N N . ASN A 1 85 ? 9.541 2.304 -2.831 1.00 55.12 85 ASN A N 1
ATOM 652 C CA . ASN A 1 85 ? 10.822 2.973 -2.560 1.00 55.12 85 ASN A CA 1
ATOM 653 C C . ASN A 1 85 ? 11.330 2.769 -1.130 1.00 55.12 85 ASN A C 1
ATOM 655 O O . ASN A 1 85 ? 12.537 2.811 -0.904 1.00 55.12 85 ASN A O 1
ATOM 659 N N . LEU A 1 86 ? 10.432 2.586 -0.164 1.00 56.34 86 LEU A N 1
ATOM 660 C CA . LEU A 1 86 ? 10.761 2.453 1.256 1.00 56.34 86 LEU A CA 1
ATOM 661 C C . LEU A 1 86 ? 11.348 1.071 1.583 1.00 56.34 86 LEU A C 1
ATOM 663 O O . LEU A 1 86 ? 11.614 0.774 2.742 1.00 56.34 86 LEU A O 1
ATOM 667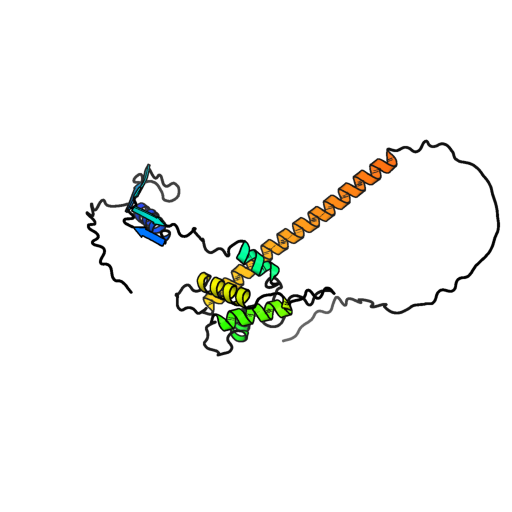 N N . GLY A 1 87 ? 11.555 0.198 0.590 1.00 52.00 87 GLY A N 1
ATOM 668 C CA . GLY A 1 87 ? 12.155 -1.118 0.818 1.00 52.00 87 GLY A CA 1
ATOM 669 C C . GLY A 1 87 ? 11.282 -2.042 1.671 1.00 52.00 87 GLY A C 1
ATOM 670 O O . GLY A 1 87 ? 11.690 -3.161 1.977 1.00 52.00 87 GLY A O 1
ATOM 671 N N . LEU A 1 88 ? 10.038 -1.632 1.949 1.00 54.81 88 LEU A N 1
ATOM 672 C CA . LEU A 1 88 ? 8.953 -2.469 2.462 1.00 54.81 88 LEU A CA 1
ATOM 673 C C . LEU A 1 88 ? 8.545 -3.539 1.442 1.00 54.81 88 LEU A C 1
ATOM 675 O O . LEU A 1 88 ? 7.535 -4.203 1.622 1.00 54.81 88 LEU A O 1
ATOM 679 N N . THR A 1 89 ? 9.300 -3.704 0.359 1.00 46.94 89 THR A N 1
ATOM 680 C CA . THR A 1 89 ? 9.151 -4.706 -0.694 1.00 46.94 89 THR A CA 1
ATOM 681 C C . THR A 1 89 ? 10.101 -5.882 -0.537 1.00 46.94 89 THR A C 1
ATOM 683 O O . THR A 1 89 ? 9.887 -6.917 -1.172 1.00 46.94 89 THR A O 1
ATOM 686 N N . GLN A 1 90 ? 11.113 -5.789 0.335 1.00 50.53 90 GLN A N 1
ATOM 687 C CA . GLN A 1 90 ? 11.872 -6.981 0.679 1.00 50.53 90 GLN A CA 1
ATOM 688 C C . GLN A 1 90 ? 10.944 -7.933 1.444 1.00 50.53 90 GLN A C 1
ATOM 690 O O . GLN A 1 90 ? 10.250 -7.492 2.370 1.00 50.53 90 GLN A O 1
ATOM 695 N N . PRO A 1 91 ? 10.899 -9.235 1.092 1.00 45.31 91 PRO A N 1
ATOM 696 C CA . PRO A 1 91 ? 10.349 -10.215 2.016 1.00 45.31 91 PRO A CA 1
ATOM 697 C C . PRO A 1 91 ? 11.021 -9.947 3.357 1.00 45.31 91 PRO A C 1
ATOM 699 O O . PRO A 1 91 ? 12.239 -9.750 3.381 1.00 45.31 91 PRO A O 1
ATOM 702 N N . MET A 1 92 ? 10.252 -9.885 4.445 1.00 47.53 92 MET A N 1
ATOM 703 C CA . MET A 1 92 ? 10.815 -9.984 5.788 1.00 47.53 92 MET A CA 1
ATOM 704 C C . MET A 1 92 ? 11.459 -11.372 5.883 1.00 47.53 92 MET A C 1
ATOM 706 O O . MET A 1 92 ? 10.892 -12.330 6.387 1.00 47.53 92 MET A O 1
ATOM 710 N N . ARG A 1 93 ? 12.610 -11.526 5.230 1.00 44.75 93 ARG A N 1
ATOM 711 C CA . ARG A 1 93 ? 13.430 -12.718 5.214 1.00 44.75 93 ARG A CA 1
ATOM 712 C C . ARG A 1 93 ? 14.053 -12.724 6.585 1.00 44.75 93 ARG A C 1
ATOM 714 O O . ARG A 1 93 ? 14.914 -11.886 6.842 1.00 44.75 93 ARG A O 1
ATOM 721 N N . SER A 1 94 ? 13.619 -13.681 7.401 1.00 45.69 94 SER A N 1
ATOM 722 C CA . SER A 1 94 ? 14.040 -13.864 8.788 1.00 45.69 94 SER A CA 1
ATOM 723 C C . SER A 1 94 ? 13.378 -12.815 9.688 1.00 45.69 94 SER A C 1
ATOM 725 O O . SER A 1 94 ? 13.727 -11.642 9.631 1.00 45.69 94 SER A O 1
ATOM 727 N N . VAL A 1 95 ? 12.379 -13.139 10.509 1.00 44.44 95 VAL A N 1
ATOM 728 C CA . VAL A 1 95 ? 12.505 -14.121 11.602 1.00 44.44 95 VAL A CA 1
ATOM 729 C C . VAL A 1 95 ? 11.186 -14.852 11.912 1.00 44.44 95 VAL A C 1
ATOM 731 O O . VAL A 1 95 ? 11.212 -15.779 12.710 1.00 44.44 95 VAL A O 1
ATOM 734 N N . THR A 1 96 ? 10.062 -14.511 11.277 1.00 45.88 96 THR A N 1
ATOM 735 C CA . THR A 1 96 ? 8.760 -15.030 11.711 1.00 45.88 96 THR A CA 1
ATOM 736 C C . THR A 1 96 ? 7.982 -15.728 10.594 1.00 45.88 96 THR A C 1
ATOM 738 O O . THR A 1 96 ? 7.824 -15.190 9.498 1.00 45.88 96 THR A O 1
ATOM 741 N N . ASN A 1 97 ? 7.554 -16.971 10.830 1.00 60.56 97 ASN A N 1
ATOM 742 C CA . ASN A 1 97 ? 6.947 -17.835 9.803 1.00 60.56 97 ASN A CA 1
ATOM 743 C C . ASN A 1 97 ? 5.450 -17.552 9.592 1.00 60.56 97 ASN A C 1
ATOM 745 O O . ASN A 1 97 ? 4.834 -18.134 8.698 1.00 60.56 97 ASN A O 1
ATOM 749 N N . THR A 1 98 ? 4.860 -16.665 10.394 1.00 82.69 98 THR A N 1
ATOM 750 C CA . THR A 1 98 ? 3.420 -16.397 10.414 1.00 82.69 98 THR A CA 1
ATOM 751 C C . THR A 1 98 ? 3.132 -14.899 10.556 1.00 82.69 98 THR A C 1
ATOM 753 O O . THR A 1 98 ? 3.930 -14.139 11.108 1.00 82.69 98 THR A O 1
ATOM 756 N N . VAL A 1 99 ? 1.983 -14.462 10.027 1.00 87.38 99 VAL A N 1
ATOM 757 C CA . VAL A 1 99 ? 1.489 -13.077 10.154 1.00 87.38 99 VAL A CA 1
ATOM 758 C C . VAL A 1 99 ? 1.333 -12.691 11.630 1.00 87.38 99 VAL A C 1
ATOM 760 O O . VAL A 1 99 ? 1.669 -11.571 12.004 1.00 87.38 99 VAL A O 1
ATOM 763 N N . ASP A 1 100 ? 0.911 -13.640 12.469 1.00 90.19 100 ASP A N 1
ATOM 764 C CA . ASP A 1 100 ? 0.714 -13.455 13.910 1.00 90.19 100 ASP A CA 1
ATOM 765 C C . ASP A 1 100 ? 1.997 -13.081 14.655 1.00 90.19 100 ASP A C 1
ATOM 767 O O . ASP A 1 100 ? 2.002 -12.182 15.489 1.00 90.19 100 ASP A O 1
ATOM 771 N N . GLU A 1 101 ? 3.110 -13.740 14.344 1.00 90.69 101 GLU A N 1
ATOM 772 C CA . GLU A 1 101 ? 4.395 -13.443 14.975 1.00 90.69 101 GLU A CA 1
ATOM 773 C C . GLU A 1 101 ? 4.923 -12.056 14.563 1.00 90.69 101 GLU A C 1
ATOM 775 O O . GLU A 1 101 ? 5.532 -11.353 15.369 1.00 90.69 101 GLU A O 1
ATOM 780 N N . ALA A 1 102 ? 4.688 -11.640 13.310 1.00 89.19 102 ALA A N 1
ATOM 781 C CA . ALA A 1 102 ? 5.028 -10.290 12.859 1.00 89.19 102 ALA A CA 1
ATOM 782 C C . ALA A 1 102 ? 4.155 -9.233 13.550 1.00 89.19 102 ALA A C 1
ATOM 784 O O . ALA A 1 102 ? 4.677 -8.203 13.967 1.00 89.19 102 ALA A O 1
ATOM 785 N N . PHE A 1 103 ? 2.860 -9.512 13.710 1.00 93.00 103 PHE A N 1
ATOM 786 C CA . PHE A 1 103 ? 1.932 -8.668 14.456 1.00 93.00 103 PHE A CA 1
ATOM 787 C C . PHE A 1 103 ? 2.400 -8.489 15.905 1.00 93.00 103 PHE A C 1
ATOM 789 O O . PHE A 1 103 ? 2.593 -7.366 16.357 1.00 93.00 103 PHE A O 1
ATOM 796 N N . GLN A 1 104 ? 2.695 -9.592 16.598 1.00 94.44 104 GLN A N 1
ATOM 797 C CA . GLN A 1 104 ? 3.145 -9.579 17.992 1.00 94.44 104 GLN A CA 1
ATOM 798 C C . GLN A 1 104 ? 4.508 -8.895 18.187 1.00 94.44 104 GLN A C 1
ATOM 800 O O . GLN A 1 104 ? 4.796 -8.377 19.258 1.00 94.44 104 GLN A O 1
ATOM 805 N N . ALA A 1 105 ? 5.366 -8.884 17.164 1.00 91.31 105 ALA A N 1
ATOM 806 C CA . ALA A 1 105 ? 6.629 -8.151 17.216 1.00 91.31 105 ALA A CA 1
ATOM 807 C C . ALA A 1 105 ? 6.451 -6.625 17.094 1.00 91.31 105 ALA A C 1
ATOM 809 O O . ALA A 1 105 ? 7.378 -5.883 17.429 1.00 91.31 105 ALA A O 1
ATOM 810 N N . ILE A 1 106 ? 5.316 -6.170 16.556 1.00 93.31 106 ILE A N 1
ATOM 811 C CA . ILE A 1 106 ? 4.990 -4.751 16.372 1.00 93.31 106 ILE A CA 1
ATOM 812 C C . ILE A 1 106 ? 4.144 -4.228 17.534 1.00 93.31 106 ILE A C 1
ATOM 814 O O . ILE A 1 106 ? 4.369 -3.096 17.946 1.00 93.31 106 ILE A O 1
ATOM 818 N N . ASP A 1 107 ? 3.225 -5.051 18.036 1.00 96.25 107 ASP A N 1
ATOM 819 C CA . ASP A 1 107 ? 2.371 -4.802 19.202 1.00 96.25 107 ASP A CA 1
ATOM 820 C C . ASP A 1 107 ? 3.228 -4.787 20.484 1.00 96.25 107 ASP A C 1
ATOM 822 O O . ASP A 1 107 ? 3.476 -5.823 21.112 1.00 96.25 107 ASP A O 1
ATOM 826 N N . VAL A 1 108 ? 3.783 -3.618 20.823 1.00 95.69 108 VAL A N 1
ATOM 827 C CA . VAL A 1 108 ? 4.748 -3.470 21.928 1.00 95.69 108 VAL A CA 1
ATOM 828 C C . VAL A 1 108 ? 4.031 -3.551 23.268 1.00 95.69 108 VAL A C 1
ATOM 830 O O . VAL A 1 108 ? 4.601 -4.059 24.239 1.00 95.69 108 VAL A O 1
ATOM 833 N N . ASP A 1 109 ? 2.799 -3.049 23.330 1.00 96.25 109 ASP A N 1
ATOM 834 C CA . ASP A 1 109 ? 1.995 -3.044 24.547 1.00 96.25 109 ASP A CA 1
ATOM 835 C C . ASP A 1 109 ? 1.143 -4.313 24.734 1.00 96.25 109 ASP A C 1
ATOM 837 O O . ASP A 1 109 ? 0.601 -4.528 25.821 1.00 96.25 109 ASP A O 1
ATOM 841 N N . SER A 1 110 ? 1.115 -5.205 23.735 1.00 96.50 110 SER A N 1
ATOM 842 C CA . SER A 1 110 ? 0.317 -6.437 23.730 1.00 96.50 110 SER A CA 1
ATOM 843 C C . SER A 1 110 ? -1.182 -6.173 23.885 1.00 96.50 110 SER A C 1
ATOM 845 O O . SER A 1 110 ? -1.906 -6.990 24.467 1.00 96.50 110 SER A O 1
ATOM 847 N N . SER A 1 111 ? -1.659 -5.040 23.369 1.00 96.62 111 SER A N 1
ATOM 848 C CA . SER A 1 111 ? -3.079 -4.686 23.346 1.00 96.62 111 SER A CA 1
ATOM 849 C C . SER A 1 111 ? -3.896 -5.612 22.439 1.00 96.62 111 SER A C 1
ATOM 851 O O . SER A 1 111 ? -5.117 -5.718 22.590 1.00 96.62 111 SER A O 1
ATOM 853 N N . GLY A 1 112 ? -3.236 -6.329 21.523 1.00 96.38 112 GLY A N 1
ATOM 854 C CA . GLY A 1 112 ? -3.878 -7.158 20.509 1.00 96.38 112 GLY A CA 1
ATOM 855 C C . GLY A 1 112 ? -4.351 -6.364 19.294 1.00 96.38 112 GLY A C 1
ATOM 856 O O . GLY A 1 112 ? -5.043 -6.930 18.442 1.00 96.38 112 GLY A O 1
ATOM 857 N N . LYS A 1 113 ? -3.977 -5.086 19.210 1.00 97.62 113 LYS A N 1
ATOM 858 C CA . LYS A 1 113 ? -4.250 -4.166 18.110 1.00 97.62 113 LYS A CA 1
ATOM 859 C C . LYS A 1 113 ? -2.995 -3.349 17.818 1.00 97.62 113 LYS A C 1
ATOM 861 O O . LYS A 1 113 ? -2.110 -3.280 18.653 1.00 97.62 113 LYS A O 1
ATOM 866 N N . LEU A 1 114 ? -2.911 -2.754 16.632 1.00 97.31 114 LEU A N 1
ATOM 867 C CA . LEU A 1 114 ? -1.787 -1.897 16.263 1.00 97.31 114 LEU A CA 1
ATOM 868 C C . LEU A 1 114 ? -2.237 -0.455 16.140 1.00 97.31 114 LEU A C 1
ATOM 870 O O . LEU A 1 114 ? -3.044 -0.118 15.267 1.00 97.31 114 LEU A O 1
ATOM 874 N N . ASP A 1 115 ? -1.663 0.404 16.969 1.00 97.25 115 ASP A N 1
ATOM 875 C CA . ASP A 1 115 ? -1.912 1.830 16.869 1.00 97.25 115 ASP A CA 1
ATOM 876 C C . ASP A 1 115 ? -1.067 2.485 15.754 1.00 97.25 115 ASP A C 1
ATOM 878 O O . ASP A 1 115 ? -0.202 1.894 15.087 1.00 97.25 115 ASP A O 1
ATOM 882 N N . ARG A 1 116 ? -1.306 3.780 15.530 1.00 96.31 116 ARG A N 1
ATOM 883 C CA . ARG A 1 116 ? -0.573 4.555 14.521 1.00 96.31 116 ARG A CA 1
ATOM 884 C C . ARG A 1 116 ? 0.932 4.661 14.816 1.00 96.31 116 ARG A C 1
ATOM 886 O O . ARG A 1 116 ? 1.724 4.758 13.872 1.00 96.31 116 ARG A O 1
ATOM 893 N N . SER A 1 117 ? 1.323 4.730 16.084 1.00 95.94 117 SER A N 1
ATOM 894 C CA . SER A 1 117 ? 2.706 4.886 16.553 1.00 95.94 117 SER A CA 1
ATOM 895 C C . SER A 1 117 ? 3.515 3.614 16.337 1.00 95.94 117 SER A C 1
ATOM 897 O O . SER A 1 117 ? 4.634 3.670 15.818 1.00 95.94 117 SER A O 1
ATOM 899 N N . GLU A 1 118 ? 2.948 2.474 16.707 1.00 96.44 118 GLU A N 1
ATOM 900 C CA . GLU A 1 118 ? 3.522 1.143 16.565 1.00 96.44 118 GLU A CA 1
ATOM 901 C C . GLU A 1 118 ? 3.705 0.806 15.092 1.00 96.44 118 GLU A C 1
ATOM 903 O O . GLU A 1 118 ? 4.809 0.453 14.665 1.00 96.44 118 GLU A O 1
ATOM 908 N N . LEU A 1 119 ? 2.676 1.060 14.276 1.00 94.12 119 LEU A N 1
ATOM 909 C CA . LEU A 1 119 ? 2.762 0.874 12.832 1.00 94.12 119 LEU A CA 1
ATOM 910 C C . LEU A 1 119 ? 3.835 1.781 12.207 1.00 94.12 119 LEU A C 1
ATOM 912 O O . LEU A 1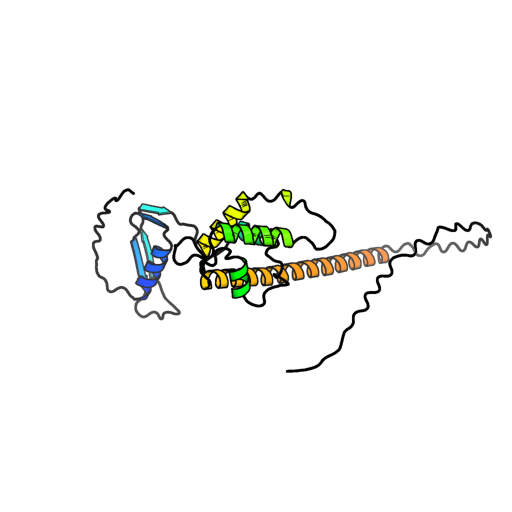 119 ? 4.642 1.325 11.394 1.00 94.12 119 LEU A O 1
ATOM 916 N N . ALA A 1 120 ? 3.909 3.056 12.603 1.00 93.88 120 ALA A N 1
ATOM 917 C CA . ALA A 1 120 ? 4.954 3.965 12.125 1.00 93.88 120 ALA A CA 1
ATOM 918 C C . ALA A 1 120 ? 6.361 3.493 12.528 1.00 93.88 120 ALA A C 1
ATOM 920 O O . ALA A 1 120 ? 7.294 3.557 11.722 1.00 93.88 120 ALA A O 1
ATOM 921 N N . THR A 1 121 ? 6.511 2.984 13.750 1.00 92.00 121 THR A N 1
ATOM 922 C CA . THR A 1 121 ? 7.777 2.451 14.270 1.00 92.00 121 THR A CA 1
ATOM 923 C C . THR A 1 121 ? 8.192 1.190 13.515 1.00 92.00 121 THR A C 1
ATOM 925 O O . THR A 1 121 ? 9.350 1.063 13.109 1.00 92.00 121 THR A O 1
ATOM 928 N N . ALA A 1 122 ? 7.249 0.288 13.239 1.00 90.56 122 ALA A N 1
ATOM 929 C CA . ALA A 1 122 ? 7.477 -0.901 12.426 1.00 90.56 122 ALA A CA 1
ATOM 930 C C . ALA A 1 122 ? 7.931 -0.551 11.005 1.00 90.56 122 ALA A C 1
ATOM 932 O O . ALA A 1 122 ? 8.915 -1.114 10.517 1.00 90.56 122 ALA A O 1
ATOM 933 N N . LEU A 1 123 ? 7.273 0.420 10.363 1.00 89.06 123 LEU A N 1
ATOM 934 C CA . LEU A 1 123 ? 7.651 0.906 9.034 1.00 89.06 123 LEU A CA 1
ATOM 935 C C . LEU A 1 123 ? 9.061 1.511 9.046 1.00 89.06 123 LEU A C 1
ATOM 937 O O . LEU A 1 123 ? 9.889 1.152 8.209 1.00 89.06 123 LEU A O 1
ATOM 941 N N . ALA A 1 124 ? 9.372 2.361 10.029 1.00 87.88 124 ALA A N 1
ATOM 942 C CA . ALA A 1 124 ? 10.703 2.947 10.183 1.00 87.88 124 ALA A CA 1
ATOM 943 C C . ALA A 1 124 ? 11.791 1.875 10.380 1.00 87.88 124 ALA A C 1
ATOM 945 O O . ALA A 1 124 ? 12.854 1.933 9.755 1.00 87.88 124 ALA A O 1
ATOM 946 N N . ASN A 1 125 ? 11.512 0.854 11.194 1.00 85.19 125 ASN A N 1
ATOM 947 C CA . ASN A 1 125 ? 12.427 -0.260 11.437 1.00 85.19 125 ASN A CA 1
ATOM 948 C C . ASN A 1 125 ? 12.636 -1.127 10.191 1.00 85.19 125 ASN A C 1
ATOM 950 O O . ASN A 1 125 ? 13.766 -1.535 9.904 1.00 85.19 125 ASN A O 1
ATOM 954 N N . ALA A 1 126 ? 11.575 -1.401 9.432 1.00 81.19 126 ALA A N 1
ATOM 955 C CA . ALA A 1 126 ? 11.665 -2.140 8.178 1.00 81.19 126 ALA A CA 1
ATOM 956 C C . ALA A 1 126 ? 12.514 -1.379 7.144 1.00 81.19 126 ALA A C 1
ATOM 958 O O . ALA A 1 126 ? 13.397 -1.965 6.513 1.00 81.19 126 ALA A O 1
ATOM 959 N N . MET A 1 127 ? 12.333 -0.059 7.053 1.00 77.44 127 MET A N 1
ATOM 960 C CA . MET A 1 127 ? 13.122 0.818 6.184 1.00 77.44 127 MET A CA 1
ATOM 961 C C . MET A 1 127 ? 14.603 0.853 6.568 1.00 77.44 127 MET A C 1
ATOM 963 O O . MET A 1 127 ? 15.471 0.749 5.704 1.00 77.44 127 MET A O 1
ATOM 967 N N . ALA A 1 128 ? 14.911 0.936 7.865 1.00 76.56 128 ALA A N 1
ATOM 968 C CA . ALA A 1 128 ? 16.290 0.923 8.352 1.00 76.56 128 ALA A CA 1
ATOM 969 C C . ALA A 1 128 ? 17.021 -0.402 8.048 1.00 76.56 128 ALA A C 1
ATOM 971 O O . ALA A 1 128 ? 18.253 -0.441 7.981 1.00 76.56 128 ALA A O 1
ATOM 972 N N . ARG A 1 129 ? 16.278 -1.502 7.865 1.00 71.56 129 ARG A N 1
ATOM 973 C CA . ARG A 1 129 ? 16.827 -2.837 7.576 1.00 71.56 129 ARG A CA 1
ATOM 974 C C . ARG A 1 129 ? 16.973 -3.134 6.078 1.00 71.56 129 ARG A C 1
ATOM 976 O O . ARG A 1 129 ? 17.837 -3.937 5.727 1.00 71.56 129 ARG A O 1
ATOM 983 N N . GLY A 1 130 ? 16.179 -2.494 5.216 1.00 61.75 130 GLY A N 1
ATOM 984 C CA . GLY A 1 130 ? 16.040 -2.826 3.790 1.00 61.75 130 GLY A CA 1
ATOM 985 C C . GLY A 1 130 ? 17.243 -2.539 2.878 1.00 61.75 130 GLY A C 1
ATOM 986 O O . GLY A 1 130 ? 17.261 -3.039 1.757 1.00 61.75 130 GLY A O 1
ATOM 987 N N . ASP A 1 131 ? 18.258 -1.793 3.329 1.00 56.25 131 ASP A N 1
ATOM 988 C CA . ASP A 1 131 ? 19.320 -1.259 2.449 1.00 56.25 131 ASP A CA 1
ATOM 989 C C . ASP A 1 131 ? 20.741 -1.743 2.811 1.00 56.25 131 ASP A C 1
ATOM 991 O O . ASP A 1 131 ? 21.733 -1.024 2.693 1.00 56.25 131 ASP A O 1
ATOM 995 N N . LYS A 1 132 ? 20.868 -2.984 3.303 1.00 55.75 132 LYS A N 1
ATOM 996 C CA . LYS A 1 132 ? 22.189 -3.601 3.562 1.00 55.75 132 LYS A CA 1
ATOM 997 C C . LYS A 1 132 ? 22.788 -4.317 2.346 1.00 55.75 132 LYS A C 1
ATOM 999 O O . LYS A 1 132 ? 23.926 -4.782 2.418 1.00 55.75 132 LYS A O 1
ATOM 1004 N N . SER A 1 133 ? 22.061 -4.413 1.234 1.00 51.16 133 SER A N 1
ATOM 1005 C CA . SER A 1 133 ? 22.543 -5.059 0.013 1.00 51.16 133 SER A CA 1
ATOM 1006 C C . SER A 1 133 ? 23.413 -4.111 -0.823 1.00 51.16 133 SER A C 1
ATOM 1008 O O . SER A 1 133 ? 22.918 -3.218 -1.497 1.00 51.16 133 SER A O 1
ATOM 1010 N N . GLU A 1 134 ? 24.721 -4.372 -0.786 1.00 47.19 134 GLU A N 1
ATOM 1011 C CA . GLU A 1 134 ? 25.751 -3.960 -1.753 1.00 47.19 134 GLU A CA 1
ATOM 1012 C C . GLU A 1 134 ? 26.090 -2.458 -1.864 1.00 47.19 134 GLU A C 1
ATOM 1014 O O . GLU A 1 134 ? 25.798 -1.761 -2.834 1.00 47.19 134 GLU A O 1
ATOM 1019 N N . GLY A 1 135 ? 26.885 -1.984 -0.899 1.00 52.84 135 GLY A N 1
ATOM 1020 C CA . GLY A 1 135 ? 27.997 -1.056 -1.167 1.00 52.84 135 GLY A CA 1
ATOM 1021 C C . GLY A 1 135 ? 27.664 0.416 -1.424 1.00 52.84 135 GLY A C 1
ATOM 1022 O O . GLY A 1 135 ? 28.579 1.236 -1.463 1.00 52.84 135 GLY A O 1
ATOM 1023 N N . LYS A 1 136 ? 26.389 0.790 -1.541 1.00 52.97 136 LYS A N 1
ATOM 1024 C CA . LYS A 1 136 ? 25.961 2.191 -1.608 1.00 52.97 136 LYS A CA 1
ATOM 1025 C C . LYS A 1 136 ? 25.126 2.506 -0.381 1.00 52.97 136 LYS A C 1
ATOM 1027 O O . LYS A 1 136 ? 23.920 2.319 -0.390 1.00 52.97 136 LYS A O 1
ATOM 1032 N N . ARG A 1 137 ? 25.782 2.997 0.674 1.00 50.97 137 ARG A N 1
ATOM 1033 C CA . ARG A 1 137 ? 25.100 3.647 1.799 1.00 50.97 137 ARG A CA 1
ATOM 1034 C C . ARG A 1 137 ? 24.367 4.868 1.244 1.00 50.97 137 ARG A C 1
ATOM 1036 O O . ARG A 1 137 ? 24.963 5.932 1.130 1.00 50.97 137 ARG A O 1
ATOM 1043 N N . LYS A 1 138 ? 23.114 4.711 0.815 1.00 53.94 138 LYS A N 1
ATOM 1044 C CA . LYS A 1 138 ? 22.230 5.860 0.651 1.00 53.94 138 LYS A CA 1
ATOM 1045 C C . LYS A 1 138 ? 21.991 6.417 2.047 1.00 53.94 138 LYS A C 1
ATOM 1047 O O . LYS A 1 138 ? 21.712 5.669 2.982 1.00 53.94 138 LYS A O 1
ATOM 1052 N N . ASP A 1 139 ? 22.160 7.723 2.191 1.00 57.25 139 ASP A N 1
ATOM 1053 C CA . ASP A 1 139 ? 21.985 8.433 3.451 1.00 57.25 139 ASP A CA 1
ATOM 1054 C C . ASP A 1 139 ? 20.519 8.351 3.909 1.00 57.25 139 ASP A C 1
ATOM 1056 O O . ASP A 1 139 ? 19.697 9.222 3.632 1.00 57.25 139 ASP A O 1
ATOM 1060 N N . TRP A 1 140 ? 20.183 7.283 4.633 1.00 56.12 140 TRP A N 1
ATOM 1061 C CA . TRP A 1 140 ? 18.853 7.029 5.201 1.00 56.12 140 TRP A CA 1
ATOM 1062 C C . TRP A 1 140 ? 18.378 8.145 6.152 1.00 56.12 140 TRP A C 1
ATOM 1064 O O . TRP A 1 140 ? 17.187 8.273 6.419 1.00 56.12 140 TRP A O 1
ATOM 1074 N N . LYS A 1 141 ? 19.295 9.017 6.602 1.00 57.34 141 LYS A N 1
ATOM 1075 C CA . LYS A 1 141 ? 19.002 10.242 7.367 1.00 57.34 141 LYS A CA 1
ATOM 1076 C C . LYS A 1 141 ? 18.040 11.210 6.663 1.00 57.34 141 LYS A C 1
ATOM 1078 O O . LYS A 1 141 ? 17.602 12.163 7.296 1.00 57.34 141 LYS A O 1
ATOM 1083 N N . SER A 1 142 ? 17.728 11.013 5.380 1.00 58.53 142 SER A N 1
ATOM 1084 C CA . SER A 1 142 ? 16.865 11.922 4.617 1.00 58.53 142 SER A CA 1
ATOM 1085 C C . SER A 1 142 ? 15.374 11.552 4.614 1.00 58.53 142 SER A C 1
ATOM 1087 O O . SER A 1 142 ? 14.552 12.358 4.179 1.00 58.53 142 SER A O 1
ATOM 1089 N N . THR A 1 143 ? 14.974 10.373 5.105 1.00 67.69 143 THR A N 1
ATOM 1090 C CA . THR A 1 143 ? 13.540 10.079 5.266 1.00 67.69 143 THR A CA 1
ATOM 1091 C C . THR A 1 143 ? 12.986 10.822 6.475 1.00 67.69 143 THR A C 1
ATOM 1093 O O . THR A 1 143 ? 13.312 10.510 7.616 1.00 67.69 143 THR A O 1
ATOM 1096 N N . ASN A 1 144 ? 12.162 11.835 6.202 1.00 81.62 144 ASN A N 1
ATOM 1097 C CA . ASN A 1 144 ? 11.515 12.656 7.216 1.00 81.62 144 ASN A CA 1
ATOM 1098 C C . ASN A 1 144 ? 10.564 11.780 8.065 1.00 81.62 144 ASN A C 1
ATOM 1100 O O . ASN A 1 144 ? 9.663 11.165 7.496 1.00 81.62 144 ASN A O 1
ATOM 1104 N N . PRO A 1 145 ? 10.713 11.711 9.400 1.00 85.62 145 PRO A N 1
ATOM 1105 C CA . PRO A 1 145 ? 9.839 10.900 10.256 1.00 85.62 145 PRO A CA 1
ATOM 1106 C C . PRO A 1 145 ? 8.350 11.234 10.078 1.00 85.62 145 PRO A C 1
ATOM 1108 O O . PRO A 1 145 ? 7.494 10.355 10.182 1.00 85.62 145 PRO A O 1
ATOM 1111 N N . GLU A 1 146 ? 8.021 12.476 9.716 1.00 88.56 146 GLU A N 1
ATOM 1112 C CA . GLU A 1 146 ? 6.643 12.885 9.450 1.00 88.56 146 GLU A CA 1
ATOM 1113 C C . GLU A 1 146 ? 6.003 12.146 8.271 1.00 88.56 146 GLU A C 1
ATOM 1115 O O . GLU A 1 146 ? 4.793 11.915 8.278 1.00 88.56 146 GLU A O 1
ATOM 1120 N N . THR A 1 147 ? 6.775 11.785 7.239 1.00 86.75 147 THR A N 1
ATOM 1121 C CA . THR A 1 147 ? 6.216 11.070 6.083 1.00 86.75 147 THR A CA 1
ATOM 1122 C C . THR A 1 147 ? 5.861 9.638 6.452 1.00 86.75 147 THR A C 1
ATOM 1124 O O . THR A 1 147 ? 4.823 9.152 6.012 1.00 86.75 147 THR A O 1
ATOM 1127 N N . ILE A 1 148 ? 6.647 9.003 7.326 1.00 89.12 148 ILE A N 1
ATOM 1128 C CA . ILE A 1 148 ? 6.367 7.661 7.851 1.00 89.12 148 ILE A CA 1
ATOM 1129 C C . ILE A 1 148 ? 5.094 7.686 8.703 1.00 89.12 148 ILE A C 1
ATOM 1131 O O . ILE A 1 148 ? 4.200 6.870 8.502 1.00 89.12 148 ILE A O 1
ATOM 1135 N N . VAL A 1 149 ? 4.947 8.676 9.588 1.00 92.69 149 VAL A N 1
ATOM 1136 C CA . VAL A 1 149 ? 3.745 8.833 10.428 1.00 92.69 149 VAL A CA 1
ATOM 1137 C C . VAL A 1 149 ? 2.492 9.150 9.595 1.00 92.69 149 VAL A C 1
ATOM 1139 O O . VAL A 1 149 ? 1.377 8.737 9.939 1.00 92.69 149 VAL A O 1
ATOM 1142 N N . LYS A 1 150 ? 2.635 9.889 8.488 1.00 91.12 150 LYS A N 1
ATOM 1143 C CA . LYS A 1 150 ? 1.546 10.125 7.521 1.00 91.12 150 LYS A CA 1
ATOM 1144 C C . LYS A 1 150 ? 1.181 8.854 6.758 1.00 91.12 150 LYS A C 1
ATOM 1146 O O . LYS A 1 150 ? -0.008 8.587 6.593 1.00 91.12 150 LYS A O 1
ATOM 1151 N N . LEU A 1 151 ? 2.174 8.070 6.341 1.00 88.94 151 LEU A N 1
ATOM 1152 C CA . LEU A 1 151 ? 1.961 6.797 5.658 1.00 88.94 151 LEU A CA 1
ATOM 1153 C C . LEU A 1 151 ? 1.257 5.791 6.573 1.00 88.94 151 LEU A C 1
ATOM 1155 O O . LEU A 1 151 ? 0.232 5.249 6.178 1.00 88.94 151 LEU A O 1
ATOM 1159 N N . ALA A 1 152 ? 1.729 5.627 7.812 1.00 92.62 152 ALA A N 1
ATOM 1160 C CA . ALA A 1 152 ? 1.084 4.784 8.818 1.00 92.62 152 ALA A CA 1
ATOM 1161 C C . ALA A 1 152 ? -0.382 5.182 9.031 1.00 92.62 152 ALA A C 1
ATOM 1163 O O . ALA A 1 152 ? -1.270 4.343 8.973 1.00 92.62 152 ALA A O 1
ATOM 1164 N N . GLY A 1 153 ? -0.660 6.484 9.178 1.00 93.38 153 GLY A N 1
ATOM 1165 C CA . GLY A 1 153 ? -2.036 6.969 9.316 1.00 93.38 153 GLY A CA 1
ATOM 1166 C C . GLY A 1 153 ? -2.902 6.760 8.067 1.00 93.38 153 GLY A C 1
ATOM 1167 O O . GLY A 1 153 ? -4.116 6.636 8.185 1.00 93.38 153 GLY A O 1
ATOM 1168 N N . SER A 1 154 ? -2.298 6.727 6.877 1.00 90.25 154 SER A N 1
ATOM 1169 C CA . SER A 1 154 ? -3.015 6.462 5.623 1.00 90.25 154 SER A CA 1
ATOM 1170 C C . SER A 1 154 ? -3.319 4.975 5.452 1.00 90.25 154 SER A C 1
ATOM 1172 O O . SER A 1 154 ? -4.407 4.642 5.000 1.00 90.25 154 SER A O 1
ATOM 1174 N N . LEU A 1 155 ? -2.389 4.098 5.851 1.00 89.75 155 LEU A N 1
ATOM 1175 C CA . LEU A 1 155 ? -2.599 2.650 5.900 1.00 89.75 155 LEU A CA 1
ATOM 1176 C C . LEU A 1 155 ? -3.687 2.293 6.905 1.00 89.75 155 LEU A C 1
ATOM 1178 O O . LEU A 1 155 ? -4.617 1.578 6.555 1.00 89.75 155 LEU A O 1
ATOM 1182 N N . LEU A 1 156 ? -3.611 2.860 8.108 1.00 93.69 156 LEU A N 1
ATOM 1183 C CA . LEU A 1 156 ? -4.597 2.619 9.150 1.00 93.69 156 LEU A CA 1
ATOM 1184 C C . LEU A 1 156 ? -5.999 2.992 8.664 1.00 93.69 156 LEU A C 1
ATOM 1186 O O . LEU A 1 156 ? -6.873 2.149 8.645 1.00 93.69 156 LEU A O 1
ATOM 1190 N N . ARG A 1 157 ? -6.187 4.188 8.094 1.00 92.75 157 ARG A N 1
ATOM 1191 C CA . ARG A 1 157 ? -7.479 4.598 7.507 1.00 92.75 157 ARG A CA 1
ATOM 1192 C C . ARG A 1 157 ? -7.992 3.715 6.366 1.00 92.75 157 ARG A C 1
ATOM 1194 O O . ARG A 1 157 ? -9.165 3.821 6.026 1.00 92.75 157 ARG A O 1
ATOM 1201 N N . LEU A 1 158 ? -7.115 2.973 5.693 1.00 90.12 158 LEU A N 1
ATOM 1202 C CA . LEU A 1 158 ? -7.485 2.147 4.546 1.00 90.12 158 LEU A CA 1
ATOM 1203 C C . LEU A 1 158 ? -7.916 0.740 4.971 1.00 90.12 158 LEU A C 1
ATOM 1205 O O . LEU A 1 158 ? -8.771 0.160 4.308 1.00 90.12 158 LEU A O 1
ATOM 1209 N N . TYR A 1 159 ? -7.330 0.217 6.050 1.00 91.38 159 TYR A N 1
ATOM 1210 C CA . TYR A 1 159 ? -7.576 -1.144 6.532 1.00 91.38 159 TYR A CA 1
ATOM 1211 C C . TYR A 1 159 ? -8.392 -1.214 7.825 1.00 91.38 159 TYR A C 1
ATOM 1213 O O . TYR A 1 159 ? -8.957 -2.267 8.088 1.00 91.38 159 TYR A O 1
ATOM 1221 N N . ASP A 1 160 ? -8.499 -0.122 8.583 1.00 95.25 160 ASP A N 1
ATOM 1222 C CA . ASP A 1 160 ? -9.409 0.009 9.723 1.00 95.25 160 ASP A CA 1
ATOM 1223 C C . ASP A 1 160 ? -10.853 0.052 9.201 1.00 95.25 160 ASP A C 1
ATOM 1225 O O . ASP A 1 160 ? -11.358 1.073 8.718 1.00 95.25 160 ASP A O 1
ATOM 1229 N N . THR A 1 161 ? -11.501 -1.107 9.230 1.00 92.06 161 THR A N 1
ATOM 1230 C CA . THR A 1 161 ? -12.871 -1.300 8.750 1.00 92.06 161 THR A CA 1
ATOM 1231 C C . THR A 1 161 ? -13.905 -0.931 9.801 1.00 92.06 161 THR A C 1
ATOM 1233 O O . THR A 1 161 ? -15.047 -0.607 9.458 1.00 92.06 161 THR A O 1
ATOM 1236 N N . ASN A 1 162 ? -13.522 -0.990 11.076 1.00 92.75 162 ASN A N 1
ATOM 1237 C CA . ASN A 1 162 ? -14.415 -0.776 12.204 1.00 92.75 162 ASN A CA 1
ATOM 1238 C C . ASN A 1 162 ? -14.436 0.708 12.660 1.00 92.75 162 ASN A C 1
ATOM 1240 O O . ASN A 1 162 ? -15.404 1.140 13.293 1.00 92.75 162 ASN A O 1
ATOM 1244 N N . GLY A 1 163 ? -13.438 1.500 12.253 1.00 94.81 163 GLY A N 1
ATOM 1245 C CA . GLY A 1 163 ? -13.289 2.927 12.516 1.00 94.81 163 GLY A CA 1
ATOM 1246 C C . GLY A 1 163 ? -12.785 3.269 13.921 1.00 94.81 163 GLY A C 1
ATOM 1247 O O . GLY A 1 163 ? -13.057 4.381 14.392 1.00 94.81 163 GLY A O 1
ATOM 1248 N N . ASP A 1 164 ? -12.127 2.341 14.616 1.00 95.31 164 ASP A N 1
ATOM 1249 C CA . ASP A 1 164 ? -11.632 2.529 15.982 1.00 95.31 164 ASP A CA 1
ATOM 1250 C C . ASP A 1 164 ? -10.276 3.247 16.050 1.00 95.31 164 ASP A C 1
ATOM 1252 O O . ASP A 1 164 ? -9.888 3.730 17.117 1.00 95.31 164 ASP A O 1
ATOM 1256 N N . GLY A 1 165 ? -9.616 3.441 14.907 1.00 95.88 165 GLY A N 1
ATOM 1257 C CA . GLY A 1 165 ? -8.328 4.115 14.824 1.00 95.88 165 GLY A CA 1
ATOM 1258 C C . GLY A 1 165 ? -7.132 3.211 15.132 1.00 95.88 165 GLY A C 1
ATOM 1259 O O . GLY A 1 165 ? -6.020 3.734 15.253 1.00 95.88 165 GLY A O 1
ATOM 1260 N N . GLU A 1 166 ? -7.346 1.901 15.220 1.00 97.56 166 GLU A N 1
ATOM 1261 C CA . GLU A 1 166 ? -6.362 0.849 15.462 1.00 97.56 166 GLU A CA 1
ATOM 1262 C C . GLU A 1 166 ? -6.516 -0.240 14.376 1.00 97.56 166 GLU A C 1
ATOM 1264 O O . GLU A 1 166 ? -7.476 -0.238 13.614 1.00 97.56 166 GLU A O 1
ATOM 1269 N N . LEU A 1 167 ? -5.539 -1.140 14.229 1.00 96.75 167 LEU A N 1
ATOM 1270 C CA . LEU A 1 167 ? -5.666 -2.299 13.332 1.00 96.75 167 LEU A CA 1
ATOM 1271 C C . LEU A 1 167 ? -5.730 -3.585 14.138 1.00 96.75 167 LEU A C 1
ATOM 1273 O O . LEU A 1 167 ? -4.790 -3.910 14.867 1.00 96.75 167 LEU A O 1
ATOM 1277 N N . ASP A 1 168 ? -6.798 -4.355 13.960 1.00 97.12 168 ASP A N 1
ATOM 1278 C CA . ASP A 1 168 ? -6.863 -5.701 14.514 1.00 97.12 168 ASP A CA 1
ATOM 1279 C C . ASP A 1 168 ? -6.033 -6.710 13.690 1.00 97.12 168 ASP A C 1
ATOM 1281 O O . ASP A 1 168 ? -5.445 -6.406 12.644 1.00 97.12 168 ASP A O 1
ATOM 1285 N N . ARG A 1 169 ? -5.956 -7.956 14.172 1.00 95.31 169 ARG A N 1
ATOM 1286 C CA . ARG A 1 169 ? -5.187 -9.020 13.505 1.00 95.31 169 ARG A CA 1
ATOM 1287 C C . ARG A 1 169 ? -5.691 -9.346 12.100 1.00 95.31 169 ARG A C 1
ATOM 1289 O O . ARG A 1 169 ? -4.881 -9.656 11.227 1.00 95.31 169 ARG A O 1
ATOM 1296 N N . ASN A 1 170 ? -7.003 -9.313 11.882 1.00 94.62 170 ASN A N 1
ATOM 1297 C CA . ASN A 1 170 ? -7.603 -9.652 10.594 1.00 94.62 170 ASN A CA 1
ATOM 1298 C C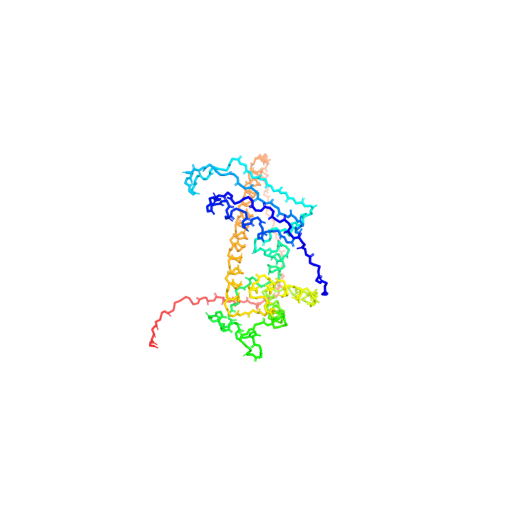 . ASN A 1 170 ? -7.348 -8.533 9.578 1.00 94.62 170 ASN A C 1
ATOM 1300 O O . ASN A 1 170 ? -6.976 -8.806 8.436 1.00 94.62 170 ASN A O 1
ATOM 1304 N N . GLU A 1 171 ? -7.490 -7.280 10.007 1.00 94.94 171 GLU A N 1
ATOM 1305 C CA . GLU A 1 171 ? -7.213 -6.085 9.207 1.00 94.94 171 GLU A CA 1
ATOM 1306 C C . GLU A 1 171 ? -5.728 -5.999 8.838 1.00 94.94 171 GLU A C 1
ATOM 1308 O O . GLU A 1 171 ? -5.373 -5.766 7.677 1.00 94.94 171 GLU A O 1
ATOM 1313 N N . TYR A 1 172 ? -4.839 -6.294 9.791 1.00 93.06 172 TYR A N 1
ATOM 1314 C CA . TYR A 1 172 ? -3.407 -6.400 9.526 1.00 93.06 172 TYR A CA 1
ATOM 1315 C C . TYR A 1 172 ? -3.076 -7.531 8.542 1.00 93.06 172 TYR A C 1
ATOM 1317 O O . TYR A 1 172 ? -2.257 -7.341 7.639 1.00 93.06 172 TYR A O 1
ATOM 1325 N N . ALA A 1 173 ? -3.707 -8.702 8.672 1.00 90.31 173 ALA A N 1
ATOM 1326 C CA . ALA A 1 173 ? -3.483 -9.819 7.757 1.00 90.31 173 ALA A CA 1
ATOM 1327 C C . ALA A 1 173 ? -3.874 -9.471 6.314 1.00 90.31 173 ALA A C 1
ATOM 1329 O O . ALA A 1 173 ? -3.094 -9.737 5.395 1.00 90.31 173 ALA A O 1
ATOM 1330 N N . ALA A 1 174 ? -5.022 -8.811 6.126 1.00 88.19 174 ALA A N 1
ATOM 1331 C CA . ALA A 1 174 ? -5.452 -8.313 4.821 1.00 88.19 174 ALA A CA 1
ATOM 1332 C C . ALA A 1 174 ? -4.434 -7.318 4.236 1.00 88.19 174 ALA A C 1
ATOM 1334 O O . ALA A 1 174 ? -4.012 -7.458 3.087 1.00 88.19 174 ALA A O 1
ATOM 1335 N N . MET A 1 175 ? -3.945 -6.379 5.054 1.00 89.44 175 MET A N 1
ATOM 1336 C CA . MET A 1 175 ? -2.901 -5.437 4.642 1.00 89.44 175 MET A CA 1
ATOM 1337 C C . MET A 1 175 ? -1.620 -6.145 4.184 1.00 89.44 175 MET A C 1
ATOM 1339 O O . MET A 1 175 ? -1.031 -5.782 3.161 1.00 89.44 175 MET A O 1
ATOM 1343 N N . VAL A 1 176 ? -1.155 -7.148 4.931 1.00 88.31 176 VAL A N 1
ATOM 1344 C CA . VAL A 1 176 ? 0.063 -7.895 4.588 1.00 88.31 176 VAL A CA 1
ATOM 1345 C C . VAL A 1 176 ? -0.116 -8.684 3.289 1.00 88.31 176 VAL A C 1
ATOM 1347 O O . VAL A 1 176 ? 0.812 -8.726 2.473 1.00 88.31 176 VAL A O 1
ATOM 1350 N N . GLU A 1 177 ? -1.289 -9.279 3.069 1.00 86.00 177 GLU A N 1
ATOM 1351 C CA . GLU A 1 177 ? -1.607 -10.003 1.836 1.00 86.00 177 GLU A CA 1
ATOM 1352 C C . GLU A 1 177 ? -1.587 -9.081 0.609 1.00 86.00 177 GLU A C 1
ATOM 1354 O O . GLU A 1 177 ? -0.933 -9.401 -0.392 1.00 86.00 177 GLU A O 1
ATOM 1359 N N . ASP A 1 178 ? -2.205 -7.904 0.707 1.00 84.75 178 ASP A N 1
ATOM 1360 C CA . ASP A 1 178 ? -2.231 -6.917 -0.375 1.00 84.75 178 ASP A CA 1
ATOM 1361 C C . ASP A 1 178 ? -0.826 -6.397 -0.701 1.00 84.75 178 ASP A C 1
ATOM 1363 O O . ASP A 1 178 ? -0.418 -6.353 -1.869 1.00 84.75 178 ASP A O 1
ATOM 1367 N N . ILE A 1 179 ? -0.015 -6.102 0.320 1.00 81.94 179 ILE A N 1
ATOM 1368 C CA . ILE A 1 179 ? 1.391 -5.717 0.127 1.00 81.94 179 ILE A CA 1
ATOM 1369 C C . ILE A 1 179 ? 2.174 -6.855 -0.547 1.00 81.94 179 ILE A C 1
ATOM 1371 O O . ILE A 1 179 ? 2.974 -6.612 -1.457 1.00 81.94 179 ILE A O 1
ATOM 1375 N N . ALA A 1 180 ? 1.947 -8.111 -0.153 1.00 80.44 180 ALA A N 1
ATOM 1376 C CA . ALA A 1 180 ? 2.585 -9.265 -0.783 1.00 80.44 180 ALA A CA 1
ATOM 1377 C C . ALA A 1 180 ? 2.151 -9.445 -2.248 1.00 80.44 180 ALA A C 1
ATOM 1379 O O . ALA A 1 180 ? 2.964 -9.831 -3.096 1.00 80.44 180 ALA A O 1
ATOM 1380 N N . MET A 1 181 ? 0.894 -9.141 -2.575 1.00 79.75 181 MET A N 1
ATOM 1381 C CA . MET A 1 181 ? 0.392 -9.156 -3.945 1.00 79.75 181 MET A CA 1
ATOM 1382 C C . MET A 1 181 ? 1.072 -8.088 -4.807 1.00 79.75 181 MET A C 1
ATOM 1384 O O . MET A 1 181 ? 1.591 -8.421 -5.876 1.00 79.75 181 MET A O 1
ATOM 1388 N N . ILE A 1 182 ? 1.149 -6.846 -4.316 1.00 78.88 182 ILE A N 1
ATOM 1389 C CA . ILE A 1 182 ? 1.827 -5.733 -5.000 1.00 78.88 182 ILE A CA 1
ATOM 1390 C C . ILE A 1 182 ? 3.285 -6.104 -5.293 1.00 78.88 182 ILE A C 1
ATOM 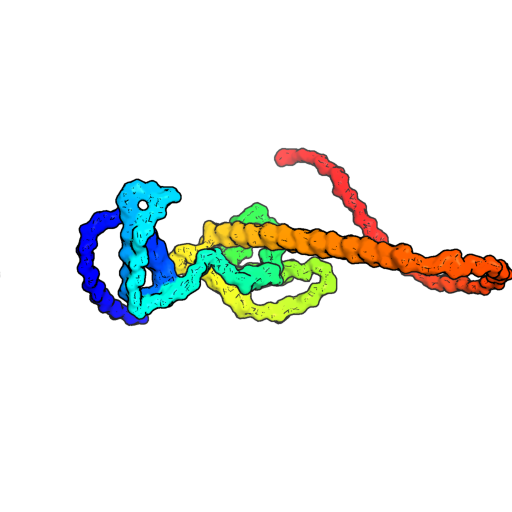1392 O O . ILE A 1 182 ? 3.752 -5.958 -6.424 1.00 78.88 182 ILE A O 1
ATOM 1396 N N . ARG A 1 183 ? 3.986 -6.696 -4.317 1.00 74.19 183 ARG A N 1
ATOM 1397 C CA . ARG A 1 183 ? 5.375 -7.154 -4.490 1.00 74.19 183 ARG A CA 1
ATOM 1398 C C . ARG A 1 183 ? 5.539 -8.167 -5.620 1.00 74.19 183 ARG A C 1
ATOM 1400 O O . ARG A 1 183 ? 6.501 -8.070 -6.381 1.00 74.19 183 ARG A O 1
ATOM 1407 N N . ARG A 1 184 ? 4.637 -9.149 -5.736 1.00 78.06 184 ARG A N 1
ATOM 1408 C CA . ARG A 1 184 ? 4.703 -10.155 -6.812 1.00 78.06 184 ARG A CA 1
ATOM 1409 C C . ARG A 1 184 ? 4.582 -9.491 -8.182 1.00 78.06 184 ARG A C 1
ATOM 1411 O O . ARG A 1 184 ? 5.423 -9.726 -9.046 1.00 78.06 184 ARG A O 1
ATOM 1418 N N . GLN A 1 185 ? 3.610 -8.596 -8.336 1.00 79.62 185 GLN A N 1
ATOM 1419 C CA . GLN A 1 185 ? 3.379 -7.883 -9.594 1.00 79.62 185 GLN A CA 1
ATOM 1420 C C . GLN A 1 185 ? 4.544 -6.956 -9.967 1.00 79.62 185 GLN A C 1
ATOM 1422 O O . GLN A 1 185 ? 4.961 -6.907 -11.127 1.00 79.62 185 GLN A O 1
ATOM 1427 N N . GLU A 1 186 ? 5.099 -6.223 -9.000 1.00 78.81 186 GLU A N 1
ATOM 1428 C CA . GLU A 1 186 ? 6.254 -5.353 -9.239 1.00 78.81 186 GLU A CA 1
ATOM 1429 C C . GLU A 1 186 ? 7.518 -6.148 -9.567 1.00 78.81 186 GLU A C 1
ATOM 1431 O O . GLU A 1 186 ? 8.244 -5.791 -10.498 1.00 78.81 186 GLU A O 1
ATOM 1436 N N . GLY A 1 187 ? 7.761 -7.249 -8.852 1.00 76.62 187 GLY A N 1
ATOM 1437 C CA . GLY A 1 187 ? 8.882 -8.145 -9.119 1.00 76.62 187 GLY A CA 1
ATOM 1438 C C . GLY A 1 187 ? 8.838 -8.704 -10.540 1.00 76.62 187 GLY A C 1
ATOM 1439 O O . GLY A 1 187 ? 9.833 -8.641 -11.264 1.00 76.62 187 GLY A O 1
ATOM 1440 N N . GLU A 1 188 ? 7.672 -9.174 -10.982 1.00 82.00 188 GLU A N 1
ATOM 1441 C CA . GLU A 1 188 ? 7.461 -9.658 -12.350 1.00 82.00 188 GLU A CA 1
ATOM 1442 C C . GLU A 1 188 ? 7.691 -8.562 -13.398 1.00 82.00 188 GLU A C 1
ATOM 1444 O O . GLU A 1 188 ? 8.385 -8.785 -14.395 1.00 82.00 188 GLU A O 1
ATOM 1449 N N . ARG A 1 189 ? 7.180 -7.347 -13.157 1.00 82.62 189 ARG A N 1
ATOM 1450 C CA . ARG A 1 189 ? 7.397 -6.192 -14.044 1.00 82.62 189 ARG A CA 1
ATOM 1451 C C . ARG A 1 189 ? 8.873 -5.821 -14.160 1.00 82.62 189 ARG A C 1
ATOM 1453 O O . ARG A 1 189 ? 9.353 -5.564 -15.266 1.00 82.62 189 ARG A O 1
ATOM 1460 N N . LEU A 1 190 ? 9.603 -5.802 -13.047 1.00 79.19 190 LEU A N 1
ATOM 1461 C CA . LEU A 1 190 ? 11.034 -5.494 -13.041 1.00 79.19 190 LEU A CA 1
ATOM 1462 C C . LEU A 1 190 ? 11.839 -6.552 -13.801 1.00 79.19 190 LEU A C 1
ATOM 1464 O O . LEU A 1 190 ? 12.689 -6.194 -14.620 1.00 79.19 190 LEU A O 1
ATOM 1468 N N . LEU A 1 191 ? 11.533 -7.836 -13.602 1.00 82.25 191 LEU A N 1
ATOM 1469 C CA . LEU A 1 191 ? 12.165 -8.929 -14.343 1.00 82.25 191 LEU A CA 1
ATOM 1470 C C . LEU A 1 191 ? 11.898 -8.820 -15.850 1.00 82.25 191 LEU A C 1
ATOM 1472 O O . LEU A 1 191 ? 12.831 -8.935 -16.649 1.00 82.25 191 LEU A O 1
ATOM 1476 N N . ALA A 1 192 ? 10.659 -8.520 -16.246 1.00 90.19 192 ALA A N 1
ATOM 1477 C CA . ALA A 1 192 ? 10.299 -8.321 -17.647 1.00 90.19 192 ALA A CA 1
ATOM 1478 C C . ALA A 1 192 ? 11.088 -7.163 -18.290 1.00 90.19 192 ALA A C 1
ATOM 1480 O O . ALA A 1 192 ? 11.644 -7.315 -19.383 1.00 90.19 192 ALA A O 1
ATOM 1481 N N . LEU A 1 193 ? 11.216 -6.031 -17.589 1.00 89.81 193 LEU A N 1
ATOM 1482 C CA . LEU A 1 193 ? 12.003 -4.880 -18.047 1.00 89.81 193 LEU A CA 1
ATOM 1483 C C . LEU A 1 193 ? 13.499 -5.203 -18.163 1.00 89.81 193 LEU A C 1
ATOM 1485 O O . LEU A 1 193 ? 14.174 -4.757 -19.097 1.00 89.81 193 LEU A O 1
ATOM 1489 N N . GLU A 1 194 ? 14.055 -5.977 -17.230 1.00 91.50 194 GLU A N 1
ATOM 1490 C CA . GLU A 1 194 ? 15.446 -6.421 -17.320 1.00 91.50 194 GLU A CA 1
ATOM 1491 C C . GLU A 1 194 ? 15.688 -7.346 -18.514 1.00 91.50 194 GLU A C 1
ATOM 1493 O O . GLU A 1 194 ? 16.706 -7.217 -19.209 1.00 91.50 194 GLU A O 1
ATOM 1498 N N . GLU A 1 195 ? 14.769 -8.275 -18.776 1.00 95.31 195 GLU A N 1
ATOM 1499 C CA . GLU A 1 195 ? 14.836 -9.131 -19.954 1.00 95.31 195 GLU A CA 1
ATOM 1500 C C . GLU A 1 195 ? 14.767 -8.329 -21.252 1.00 95.31 195 GLU A C 1
ATOM 1502 O O . GLU A 1 195 ? 15.541 -8.593 -22.181 1.00 95.31 195 GLU A O 1
ATOM 1507 N N . GLU A 1 196 ? 13.878 -7.340 -21.322 1.00 96.44 196 GLU A N 1
ATOM 1508 C CA . GLU A 1 196 ? 13.746 -6.458 -22.477 1.00 96.44 196 GLU A CA 1
ATOM 1509 C C . GLU A 1 196 ? 15.051 -5.698 -22.737 1.00 96.44 196 GLU A C 1
ATOM 1511 O O . GLU A 1 196 ? 15.601 -5.766 -23.842 1.00 96.44 196 GLU A O 1
ATOM 1516 N N . LYS A 1 197 ? 15.644 -5.097 -21.698 1.00 96.25 197 LYS A N 1
ATOM 1517 C CA . LYS A 1 197 ? 16.954 -4.427 -21.784 1.00 96.25 197 LYS A CA 1
ATOM 1518 C C . LYS A 1 197 ? 18.063 -5.378 -22.247 1.00 96.25 197 LYS A C 1
ATOM 1520 O O . LYS A 1 197 ? 18.931 -4.994 -23.039 1.00 96.25 197 LYS A O 1
ATOM 1525 N N . LYS A 1 198 ? 18.068 -6.636 -21.785 1.00 96.00 198 LYS A N 1
ATOM 1526 C CA . LYS A 1 198 ? 19.029 -7.664 -22.238 1.00 96.00 198 LYS A CA 1
ATOM 1527 C C . LYS A 1 198 ? 18.827 -7.999 -23.721 1.00 96.00 198 LYS A C 1
ATOM 1529 O O . LYS A 1 198 ? 19.810 -8.079 -24.467 1.00 96.00 198 LYS A O 1
ATOM 1534 N N . LYS A 1 199 ? 17.577 -8.167 -24.169 1.00 97.00 199 LYS A N 1
ATOM 1535 C CA . LYS A 1 199 ? 17.222 -8.414 -25.579 1.00 97.00 199 LYS A CA 1
ATOM 1536 C C . LYS A 1 199 ? 17.633 -7.232 -26.461 1.00 97.00 199 LYS A C 1
ATOM 1538 O O . LYS A 1 199 ? 18.269 -7.436 -27.497 1.00 97.00 199 LYS A O 1
ATOM 1543 N N . GLU A 1 200 ? 17.365 -6.004 -26.031 1.00 97.06 200 GLU A N 1
ATOM 1544 C CA . GLU A 1 200 ? 17.742 -4.784 -26.745 1.00 97.06 200 GLU A CA 1
ATOM 1545 C C . GLU A 1 200 ? 19.264 -4.662 -26.916 1.00 97.06 200 GLU A C 1
ATOM 1547 O O . GLU A 1 200 ? 19.755 -4.470 -28.034 1.00 97.06 200 GLU A O 1
ATOM 1552 N N . LYS A 1 201 ? 20.040 -4.883 -25.845 1.00 95.88 201 LYS A N 1
ATOM 1553 C CA . LYS A 1 201 ? 21.513 -4.904 -25.911 1.00 95.88 201 LYS A CA 1
ATOM 1554 C C . LYS A 1 201 ? 22.033 -5.939 -26.915 1.00 95.88 201 LYS A C 1
ATOM 1556 O O . LYS A 1 201 ? 22.950 -5.639 -27.683 1.00 95.88 201 LYS A O 1
ATOM 1561 N N . LYS A 1 202 ? 21.436 -7.137 -26.971 1.00 95.88 202 LYS A N 1
ATOM 1562 C CA . LYS A 1 202 ? 21.782 -8.163 -27.977 1.00 95.88 202 LYS A CA 1
ATOM 1563 C C . LYS A 1 202 ? 21.465 -7.695 -29.404 1.00 95.88 202 LYS A C 1
ATOM 1565 O O . LYS A 1 202 ? 22.293 -7.877 -30.298 1.00 95.88 202 LYS A O 1
ATOM 1570 N N . ARG A 1 203 ? 20.312 -7.048 -29.630 1.00 96.44 203 ARG A N 1
ATOM 1571 C CA . ARG A 1 203 ? 19.935 -6.482 -30.944 1.00 96.44 203 ARG A CA 1
ATOM 1572 C C . ARG A 1 203 ? 20.913 -5.394 -31.393 1.00 96.44 203 ARG A C 1
ATOM 1574 O O . ARG A 1 203 ? 21.310 -5.398 -32.558 1.00 96.44 203 ARG A O 1
ATOM 1581 N N . ARG A 1 204 ? 21.340 -4.510 -30.482 1.00 95.56 204 ARG A N 1
ATOM 1582 C CA . ARG A 1 204 ? 22.354 -3.475 -30.758 1.00 95.56 204 ARG A CA 1
ATOM 1583 C C . ARG A 1 204 ? 23.687 -4.089 -31.185 1.00 95.56 204 ARG A C 1
ATOM 1585 O O . ARG A 1 204 ? 24.173 -3.758 -32.262 1.00 95.56 204 ARG A O 1
ATOM 1592 N N . ARG A 1 205 ? 24.199 -5.071 -30.432 1.00 94.50 205 ARG A N 1
ATOM 1593 C CA . ARG A 1 205 ? 25.439 -5.794 -30.780 1.00 94.50 205 ARG A CA 1
ATOM 1594 C C . ARG A 1 205 ? 25.360 -6.483 -32.146 1.00 94.50 205 ARG A C 1
ATOM 1596 O O . ARG A 1 205 ? 26.308 -6.411 -32.921 1.00 94.50 205 ARG A O 1
ATOM 1603 N N . LYS A 1 206 ? 24.220 -7.102 -32.483 1.00 94.19 206 LYS A N 1
ATOM 1604 C CA . LYS A 1 206 ? 24.017 -7.746 -33.796 1.00 94.19 206 LYS A CA 1
ATOM 1605 C C . LYS A 1 206 ? 24.011 -6.732 -34.950 1.00 94.19 206 LYS A C 1
ATOM 1607 O O . LYS A 1 206 ? 24.564 -7.019 -36.008 1.00 94.19 206 LYS A O 1
ATOM 1612 N N . LYS A 1 207 ? 23.402 -5.553 -34.763 1.00 92.69 207 LYS A N 1
ATOM 1613 C CA . LYS A 1 207 ? 23.422 -4.468 -35.763 1.00 92.69 207 LYS A CA 1
ATOM 1614 C C . LYS A 1 207 ? 24.825 -3.875 -35.934 1.00 92.69 207 LYS A C 1
ATOM 1616 O O . LYS A 1 207 ? 25.248 -3.662 -37.064 1.00 92.69 207 LYS A O 1
ATOM 1621 N N . GLU A 1 208 ? 25.551 -3.648 -34.841 1.00 91.06 208 GLU A N 1
ATOM 1622 C CA . GLU A 1 208 ? 26.935 -3.151 -34.877 1.00 91.06 208 GLU A CA 1
ATOM 1623 C C . GLU A 1 208 ? 27.896 -4.146 -35.544 1.00 91.06 208 GLU A C 1
ATOM 1625 O O . GLU A 1 208 ? 28.706 -3.736 -36.373 1.00 91.06 208 GLU A O 1
ATOM 1630 N N . GLY A 1 209 ? 27.754 -5.449 -35.269 1.00 87.75 209 GLY A N 1
ATOM 1631 C CA . GLY A 1 209 ? 28.528 -6.502 -35.939 1.00 87.75 209 GLY A CA 1
ATOM 1632 C C . GLY A 1 209 ? 28.335 -6.500 -37.459 1.00 87.75 209 GLY A C 1
ATOM 1633 O O . GLY A 1 209 ? 29.311 -6.445 -38.201 1.00 87.75 209 GLY A O 1
ATOM 1634 N N . LYS A 1 210 ? 27.083 -6.421 -37.933 1.00 83.12 210 LYS A N 1
ATOM 1635 C CA . LYS A 1 210 ? 26.780 -6.339 -39.375 1.00 83.12 210 LYS A CA 1
ATOM 1636 C C . LYS A 1 210 ? 27.342 -5.084 -40.048 1.00 83.12 210 LYS A C 1
ATOM 1638 O O . LYS A 1 210 ? 27.752 -5.149 -41.202 1.00 83.12 210 LYS A O 1
ATOM 1643 N N . ARG A 1 211 ? 27.379 -3.936 -39.356 1.00 78.12 211 ARG A N 1
ATOM 1644 C CA . ARG A 1 211 ? 28.003 -2.716 -39.903 1.00 78.12 211 ARG A CA 1
ATOM 1645 C C . ARG A 1 211 ? 29.509 -2.902 -40.086 1.00 78.12 211 ARG A C 1
ATOM 1647 O O . ARG A 1 211 ? 30.039 -2.439 -41.083 1.00 78.12 211 ARG A O 1
ATOM 1654 N N . ARG A 1 212 ? 30.192 -3.609 -39.183 1.00 71.62 212 ARG A N 1
ATOM 1655 C CA . ARG A 1 212 ? 31.630 -3.893 -39.330 1.00 71.62 212 ARG A CA 1
ATOM 1656 C C . ARG A 1 212 ? 31.951 -4.823 -40.503 1.00 71.62 212 ARG A C 1
ATOM 1658 O O . ARG A 1 212 ? 33.009 -4.672 -41.093 1.00 71.62 212 ARG A O 1
ATOM 1665 N N . GLU A 1 213 ? 31.051 -5.738 -40.852 1.00 66.19 213 GLU A N 1
ATOM 1666 C CA . GLU A 1 213 ? 31.217 -6.641 -42.003 1.00 66.19 213 GLU A CA 1
ATOM 1667 C C . GLU A 1 213 ? 30.804 -5.995 -43.338 1.00 66.19 213 GLU A C 1
ATOM 1669 O O . GLU A 1 213 ? 31.390 -6.295 -44.373 1.00 66.19 213 GLU A O 1
ATOM 1674 N N . GLY A 1 214 ? 29.813 -5.093 -43.321 1.00 59.59 214 GLY A N 1
ATOM 1675 C CA . GLY A 1 214 ? 29.316 -4.393 -44.514 1.00 59.59 214 GLY A CA 1
ATOM 1676 C C . GLY A 1 214 ? 30.167 -3.200 -44.963 1.00 59.59 214 GLY A C 1
ATOM 1677 O O . GLY A 1 214 ? 30.156 -2.855 -46.141 1.00 59.59 214 GLY A O 1
ATOM 1678 N N . TRP A 1 215 ? 30.951 -2.595 -44.064 1.00 51.69 215 TRP A N 1
ATOM 1679 C CA . TRP A 1 215 ? 32.078 -1.749 -44.461 1.00 51.69 215 TRP A CA 1
ATOM 1680 C C . TRP A 1 215 ? 33.226 -2.679 -44.819 1.00 51.69 215 TRP A C 1
ATOM 1682 O O . TRP A 1 215 ? 34.141 -2.898 -44.026 1.00 51.69 215 TRP A O 1
ATOM 1692 N N . GLY A 1 216 ? 33.133 -3.270 -46.009 1.00 52.09 216 GLY A N 1
ATOM 1693 C CA . GLY A 1 216 ? 34.269 -3.897 -46.651 1.00 52.09 216 GLY A CA 1
ATOM 1694 C C . GLY A 1 216 ? 35.383 -2.865 -46.721 1.00 52.09 216 GLY A C 1
ATOM 1695 O O . GLY A 1 216 ? 35.426 -2.060 -47.645 1.00 52.09 216 GLY A O 1
ATOM 1696 N N . TRP A 1 217 ? 36.281 -2.883 -45.734 1.00 48.75 217 TRP A N 1
ATOM 1697 C CA . TRP A 1 217 ? 37.634 -2.414 -45.950 1.00 48.75 217 TRP A CA 1
ATOM 1698 C C . TRP A 1 217 ? 38.075 -3.124 -47.223 1.00 48.75 217 TRP A C 1
ATOM 1700 O O . TRP A 1 217 ? 38.031 -4.363 -47.252 1.00 48.75 217 TRP A O 1
ATOM 1710 N N . PRO A 1 218 ? 38.393 -2.382 -48.298 1.00 53.09 218 PRO A N 1
ATOM 1711 C CA . PRO A 1 218 ? 38.909 -2.983 -49.505 1.00 53.09 218 PRO A CA 1
ATOM 1712 C C . PRO A 1 218 ? 39.980 -3.983 -49.097 1.00 53.09 218 PRO A C 1
ATOM 1714 O O . PRO A 1 218 ? 40.864 -3.686 -48.293 1.00 53.09 218 PRO A O 1
ATOM 1717 N N . ARG A 1 219 ? 39.851 -5.207 -49.602 1.00 53.59 219 ARG A N 1
ATOM 1718 C CA . ARG A 1 219 ? 40.726 -6.350 -49.324 1.00 53.59 219 ARG A CA 1
ATOM 1719 C C . ARG A 1 219 ? 42.104 -6.168 -49.990 1.00 53.59 219 ARG A C 1
ATOM 1721 O O . ARG A 1 219 ? 42.670 -7.106 -50.538 1.00 53.59 219 ARG A O 1
ATOM 1728 N N . ALA A 1 220 ? 42.611 -4.944 -49.969 1.00 55.12 220 ALA A N 1
ATOM 1729 C CA . ALA A 1 220 ? 43.857 -4.444 -50.511 1.00 55.12 220 ALA A CA 1
ATOM 1730 C C . ALA A 1 220 ? 44.327 -3.393 -49.490 1.00 55.12 220 ALA A C 1
ATOM 1732 O O . ALA A 1 220 ? 43.677 -2.379 -49.303 1.00 55.12 220 ALA A O 1
ATOM 1733 N N . MET A 1 221 ? 45.379 -3.593 -48.708 1.00 51.00 221 MET A N 1
ATOM 1734 C CA . MET A 1 221 ? 46.665 -4.132 -49.108 1.00 51.00 221 MET A CA 1
ATOM 1735 C C . MET A 1 221 ? 47.200 -5.070 -48.027 1.00 51.00 221 MET A C 1
ATOM 1737 O O . MET A 1 221 ? 47.534 -4.663 -46.917 1.00 51.00 221 MET A O 1
ATOM 1741 N N . LYS A 1 222 ? 47.352 -6.346 -48.391 1.00 56.66 222 LYS A N 1
ATOM 1742 C CA . LYS A 1 222 ? 48.322 -7.242 -47.761 1.00 56.66 222 LYS A CA 1
ATOM 1743 C C . LYS A 1 222 ? 49.706 -6.669 -48.086 1.00 56.66 222 LYS A C 1
ATOM 1745 O O . LYS A 1 222 ? 50.313 -7.046 -49.084 1.00 56.66 222 LYS A O 1
ATOM 1750 N N . ILE A 1 223 ? 50.183 -5.722 -47.281 1.00 58.84 223 ILE A N 1
ATOM 1751 C CA . ILE A 1 223 ? 51.585 -5.312 -47.308 1.00 58.84 223 ILE A CA 1
ATOM 1752 C C . ILE A 1 223 ? 52.368 -6.516 -46.782 1.00 58.84 223 ILE A C 1
ATOM 1754 O O . ILE A 1 223 ? 52.479 -6.747 -45.580 1.00 58.84 223 ILE A O 1
ATOM 1758 N N . LYS A 1 224 ? 52.846 -7.350 -47.711 1.00 55.34 224 LYS A N 1
ATOM 1759 C CA . LYS A 1 224 ? 53.915 -8.315 -47.459 1.00 55.34 224 LYS A CA 1
ATOM 1760 C C . LYS A 1 224 ? 55.177 -7.498 -47.178 1.00 55.34 224 LYS A C 1
ATOM 1762 O O . LYS A 1 224 ? 55.945 -7.212 -48.084 1.00 55.34 224 LYS A O 1
ATOM 1767 N N . GLY A 1 225 ? 55.343 -7.072 -45.932 1.00 50.62 225 GLY A N 1
ATOM 1768 C CA . GLY A 1 225 ? 56.520 -6.361 -45.454 1.00 50.62 225 GLY A CA 1
ATOM 1769 C C . GLY A 1 225 ? 57.166 -7.166 -44.345 1.00 50.62 225 GLY A C 1
ATOM 1770 O O . GLY A 1 225 ? 56.827 -7.011 -43.177 1.00 50.62 225 GLY A O 1
ATOM 1771 N N . ALA A 1 226 ? 58.059 -8.070 -44.731 1.00 55.97 226 ALA A N 1
ATOM 1772 C CA . ALA A 1 226 ? 58.973 -8.729 -43.821 1.00 55.97 226 ALA A CA 1
ATOM 1773 C C . ALA A 1 226 ? 59.813 -7.678 -43.075 1.00 55.97 226 ALA A C 1
ATOM 1775 O O . ALA A 1 226 ? 60.526 -6.905 -43.704 1.00 55.97 226 ALA A O 1
ATOM 1776 N N . ALA A 1 227 ? 59.773 -7.675 -41.744 1.00 53.66 227 ALA A N 1
ATOM 1777 C CA . ALA A 1 227 ? 60.793 -7.016 -40.934 1.00 53.66 227 ALA A CA 1
ATOM 1778 C C . ALA A 1 227 ? 60.952 -7.750 -39.602 1.00 53.66 227 ALA A C 1
ATOM 1780 O O . ALA A 1 227 ? 60.303 -7.484 -38.595 1.00 53.66 227 ALA A O 1
ATOM 1781 N N . LYS A 1 228 ? 61.855 -8.722 -39.653 1.00 57.94 228 LYS A N 1
ATOM 1782 C CA . LYS A 1 228 ? 62.487 -9.400 -38.531 1.00 57.94 228 LYS A CA 1
ATOM 1783 C C . LYS A 1 228 ? 63.393 -8.392 -37.804 1.00 57.94 228 LYS A C 1
ATOM 1785 O O . LYS A 1 228 ? 64.491 -8.127 -38.273 1.00 57.94 228 LYS A O 1
ATOM 1790 N N . ARG A 1 229 ? 62.945 -7.832 -36.679 1.00 46.16 229 ARG A N 1
ATOM 1791 C CA . ARG A 1 229 ? 63.773 -7.219 -35.615 1.00 46.16 229 ARG A CA 1
ATOM 1792 C C . ARG A 1 229 ? 63.008 -7.481 -34.309 1.00 46.16 229 ARG A C 1
ATOM 1794 O O . ARG A 1 229 ? 61.845 -7.125 -34.230 1.00 46.16 229 ARG A O 1
ATOM 1801 N N . GLY A 1 230 ? 63.492 -8.228 -33.320 1.00 52.94 230 GLY A N 1
ATOM 1802 C CA . GLY A 1 230 ? 64.859 -8.289 -32.817 1.00 52.94 230 GLY A CA 1
ATOM 1803 C C . GLY A 1 230 ? 65.043 -7.150 -31.813 1.00 52.94 230 GLY A C 1
ATOM 1804 O O . GLY A 1 230 ? 65.323 -6.036 -32.234 1.00 52.94 230 GLY A O 1
ATOM 1805 N N . GLY A 1 231 ? 64.847 -7.441 -30.524 1.00 44.09 231 GLY A N 1
ATOM 1806 C CA . GLY A 1 231 ? 64.965 -6.505 -29.394 1.00 44.09 231 GLY A CA 1
ATOM 1807 C C . GLY A 1 231 ? 63.727 -6.616 -28.496 1.00 44.09 231 GLY A C 1
ATOM 1808 O O . GLY A 1 231 ? 62.632 -6.326 -28.951 1.00 44.09 231 GLY A O 1
ATOM 1809 N N . GLY A 1 232 ? 63.763 -7.144 -27.274 1.00 52.47 232 GLY A N 1
ATOM 1810 C CA . GLY A 1 232 ? 64.841 -7.114 -26.288 1.00 52.47 232 GLY A CA 1
ATOM 1811 C C . GLY A 1 232 ? 64.539 -5.986 -25.299 1.00 52.47 232 GLY A C 1
ATOM 1812 O O . GLY A 1 232 ? 64.602 -4.828 -25.687 1.00 52.47 232 GLY A O 1
ATOM 1813 N N . GLY A 1 233 ? 64.206 -6.341 -24.054 1.00 49.56 233 GLY A N 1
ATOM 1814 C CA . GLY A 1 233 ? 63.848 -5.410 -22.972 1.00 49.56 233 GLY A CA 1
ATOM 1815 C C . GLY A 1 233 ? 62.329 -5.342 -22.758 1.00 49.56 233 GLY A C 1
ATOM 1816 O O . GLY A 1 233 ? 61.576 -5.261 -23.712 1.00 49.56 233 GLY A O 1
ATOM 1817 N N . GLU A 1 234 ? 61.765 -5.425 -21.560 1.00 49.91 234 GLU A N 1
ATOM 1818 C CA . GLU A 1 234 ? 62.349 -5.313 -20.233 1.00 49.91 234 GLU A CA 1
ATOM 1819 C C . GLU A 1 234 ? 61.354 -5.907 -19.229 1.00 49.91 234 GLU A C 1
ATOM 1821 O O . GLU A 1 234 ? 60.140 -5.721 -19.330 1.00 49.91 234 GLU A O 1
ATOM 1826 N N . LYS A 1 235 ? 61.870 -6.692 -18.282 1.00 54.09 235 LYS A N 1
ATOM 1827 C CA . LYS A 1 235 ? 61.089 -7.334 -17.225 1.00 54.09 235 LYS A CA 1
ATOM 1828 C C . LYS A 1 235 ? 60.694 -6.286 -16.183 1.00 54.09 235 LYS A C 1
ATOM 1830 O O . LYS A 1 235 ? 61.427 -6.087 -15.221 1.00 54.09 235 LYS A O 1
ATOM 1835 N N . ALA A 1 236 ? 59.510 -5.698 -16.307 1.00 52.16 236 ALA A N 1
ATOM 1836 C CA . ALA A 1 236 ? 58.861 -5.054 -15.171 1.00 52.16 236 ALA A CA 1
ATOM 1837 C C . ALA A 1 236 ? 58.164 -6.133 -14.325 1.00 52.16 236 ALA A C 1
ATOM 1839 O O . ALA A 1 236 ? 57.042 -6.557 -14.604 1.00 52.16 236 ALA A O 1
ATOM 1840 N N . LYS A 1 237 ? 58.878 -6.617 -13.302 1.00 54.88 237 LYS A N 1
ATOM 1841 C CA . LYS A 1 237 ? 58.277 -7.290 -12.148 1.00 54.88 237 LYS A CA 1
ATOM 1842 C C . LYS A 1 237 ? 57.391 -6.260 -11.438 1.00 54.88 237 LYS A C 1
ATOM 1844 O O . LYS A 1 237 ? 57.900 -5.428 -10.701 1.00 54.88 237 LYS A O 1
ATOM 1849 N N . GLY A 1 238 ? 56.094 -6.288 -11.725 1.00 48.16 238 GLY A N 1
ATOM 1850 C CA . GLY A 1 238 ? 55.065 -5.608 -10.945 1.00 48.16 238 GLY A CA 1
ATOM 1851 C C . GLY A 1 238 ? 54.423 -6.617 -10.004 1.00 48.16 238 GLY A C 1
ATOM 1852 O O . GLY A 1 238 ? 53.976 -7.679 -10.437 1.00 48.16 238 GLY A O 1
ATOM 1853 N N . ASP A 1 239 ? 54.476 -6.300 -8.720 1.00 49.81 239 ASP A N 1
ATOM 1854 C CA . ASP A 1 239 ? 54.244 -7.199 -7.607 1.00 49.81 239 ASP A CA 1
ATOM 1855 C C . ASP A 1 239 ? 52.885 -7.899 -7.578 1.00 49.81 239 ASP A C 1
ATOM 1857 O O . ASP A 1 239 ? 51.826 -7.391 -7.948 1.00 49.81 239 ASP A O 1
ATOM 1861 N N . LYS A 1 240 ? 52.969 -9.124 -7.064 1.00 54.03 240 LYS A N 1
ATOM 1862 C CA . LYS A 1 240 ? 51.875 -10.018 -6.722 1.00 54.03 240 LYS A CA 1
ATOM 1863 C C . LYS A 1 240 ? 51.026 -9.371 -5.627 1.00 54.03 240 LYS A C 1
ATOM 1865 O O . LYS A 1 240 ? 51.380 -9.470 -4.458 1.00 54.03 240 LYS A O 1
ATOM 1870 N N . ASN A 1 241 ? 49.870 -8.811 -5.974 1.00 48.06 241 ASN A N 1
ATOM 1871 C CA . ASN A 1 241 ? 48.792 -8.652 -5.000 1.00 48.06 241 ASN A CA 1
ATOM 1872 C C . ASN A 1 241 ? 47.857 -9.862 -5.102 1.00 48.06 241 ASN A C 1
ATOM 1874 O O . ASN A 1 241 ? 46.800 -9.841 -5.732 1.00 48.06 241 ASN A O 1
ATOM 1878 N N . ALA A 1 242 ? 48.337 -10.973 -4.550 1.00 54.22 242 ALA A N 1
ATOM 1879 C CA . ALA A 1 242 ? 47.571 -12.187 -4.367 1.00 54.22 242 ALA A CA 1
ATOM 1880 C C . ALA A 1 242 ? 46.835 -12.084 -3.034 1.00 54.22 242 ALA A C 1
ATOM 1882 O O . ALA A 1 242 ? 47.402 -12.466 -2.027 1.00 54.22 242 ALA A O 1
ATOM 1883 N N . HIS A 1 243 ? 45.596 -11.597 -3.033 1.00 53.19 243 HIS A N 1
ATOM 1884 C CA . HIS A 1 243 ? 44.566 -11.930 -2.044 1.00 53.19 243 HIS A CA 1
ATOM 1885 C C . HIS A 1 243 ? 43.218 -11.461 -2.591 1.00 53.19 243 HIS A C 1
ATOM 1887 O O . HIS A 1 243 ? 42.926 -10.273 -2.583 1.00 53.19 243 HIS A O 1
ATOM 1893 N N . ASN A 1 244 ? 42.424 -12.396 -3.116 1.00 50.25 244 ASN A N 1
ATOM 1894 C CA . ASN A 1 244 ? 41.041 -12.621 -2.681 1.00 50.25 244 ASN A CA 1
ATOM 1895 C C . ASN A 1 244 ? 40.408 -13.715 -3.556 1.00 50.25 244 ASN A C 1
ATOM 1897 O O . ASN A 1 244 ? 39.539 -13.473 -4.392 1.00 50.25 244 ASN A O 1
ATOM 1901 N N . SER A 1 245 ? 40.880 -14.946 -3.385 1.00 45.25 245 SER A N 1
ATOM 1902 C CA . SER A 1 245 ? 40.159 -16.134 -3.823 1.00 45.25 245 SER A CA 1
ATOM 1903 C C . SER A 1 245 ? 39.140 -16.507 -2.748 1.00 45.25 245 SER A C 1
ATOM 1905 O O . SER A 1 245 ? 39.345 -17.465 -2.006 1.00 45.25 245 SER A O 1
ATOM 1907 N N . ASN A 1 246 ? 38.031 -15.769 -2.670 1.00 48.41 246 ASN A N 1
ATOM 1908 C CA . ASN A 1 246 ? 36.817 -16.317 -2.073 1.00 48.41 246 ASN A CA 1
ATOM 1909 C C . ASN A 1 246 ? 36.206 -17.290 -3.083 1.00 48.41 246 ASN A C 1
ATOM 1911 O O . ASN A 1 246 ? 35.410 -16.936 -3.951 1.00 48.41 246 ASN A O 1
ATOM 1915 N N . ALA A 1 247 ? 36.663 -18.535 -2.982 1.00 43.31 247 ALA A N 1
ATOM 1916 C CA . ALA A 1 247 ? 36.044 -19.695 -3.584 1.00 43.31 247 ALA A CA 1
ATOM 1917 C C . ALA A 1 247 ? 34.653 -19.885 -2.961 1.00 43.31 247 ALA A C 1
ATOM 1919 O O . ALA A 1 247 ? 34.515 -20.433 -1.870 1.00 43.31 247 ALA A O 1
ATOM 1920 N N . TRP A 1 248 ? 33.612 -19.438 -3.662 1.00 42.75 248 TRP A N 1
ATOM 1921 C CA . TRP A 1 248 ? 32.231 -19.810 -3.359 1.00 42.75 248 TRP A CA 1
ATOM 1922 C C . TRP A 1 248 ? 32.024 -21.266 -3.775 1.00 42.75 248 TRP A C 1
ATOM 1924 O O . TRP A 1 248 ? 31.569 -21.582 -4.874 1.00 42.75 248 TRP A O 1
ATOM 1934 N N . LYS A 1 249 ? 32.438 -22.166 -2.885 1.00 37.66 249 LYS A N 1
ATOM 1935 C CA . LYS A 1 249 ? 32.141 -23.591 -2.936 1.00 37.66 249 LYS A CA 1
ATOM 1936 C C . LYS A 1 249 ? 30.704 -23.753 -2.437 1.00 37.66 249 LYS A C 1
ATOM 1938 O O . LYS A 1 249 ? 30.461 -23.736 -1.238 1.00 37.66 249 LYS A O 1
ATOM 1943 N N . TRP A 1 250 ? 29.753 -23.838 -3.362 1.00 43.41 250 TRP A N 1
ATOM 1944 C CA . TRP A 1 250 ? 28.367 -24.192 -3.058 1.00 43.41 250 TRP A CA 1
ATOM 1945 C C . TRP A 1 250 ? 28.296 -25.672 -2.653 1.00 43.41 250 TRP A C 1
ATOM 1947 O O . TRP A 1 250 ? 28.666 -26.516 -3.472 1.00 43.41 250 TRP A O 1
ATOM 1957 N N . PRO A 1 251 ? 27.806 -26.029 -1.454 1.00 55.75 251 PRO A N 1
ATOM 1958 C CA . PRO A 1 251 ? 27.352 -27.377 -1.179 1.00 55.75 251 PRO A CA 1
ATOM 1959 C C . PRO A 1 251 ? 25.868 -27.454 -1.548 1.00 55.75 251 PRO A C 1
ATOM 1961 O O . PRO A 1 251 ? 25.001 -27.021 -0.791 1.00 55.75 251 PRO A O 1
ATOM 1964 N N . TRP A 1 252 ? 25.576 -27.989 -2.732 1.00 50.62 252 TRP A N 1
ATOM 1965 C CA . TRP A 1 252 ? 24.311 -28.686 -2.920 1.00 50.62 252 TRP A CA 1
ATOM 1966 C C . TRP A 1 252 ? 24.474 -30.090 -2.340 1.00 50.62 252 TRP A C 1
ATOM 1968 O O . TRP A 1 252 ? 25.502 -30.731 -2.547 1.00 50.62 252 TRP A O 1
ATOM 1978 N N . ASP A 1 253 ? 23.413 -30.537 -1.676 1.00 53.38 253 ASP A N 1
ATOM 1979 C CA . ASP A 1 253 ? 23.116 -31.922 -1.316 1.00 53.38 253 ASP A CA 1
ATOM 1980 C C . ASP A 1 253 ? 23.666 -32.435 0.030 1.00 53.38 253 ASP A C 1
ATOM 1982 O O . ASP A 1 253 ? 24.811 -32.867 0.162 1.00 53.38 253 ASP A O 1
ATOM 1986 N N . LYS A 1 254 ? 22.776 -32.464 1.029 1.00 53.69 254 LYS A N 1
ATOM 1987 C CA . LYS A 1 254 ? 22.368 -33.732 1.645 1.00 53.69 254 LYS A CA 1
ATOM 1988 C C . LYS A 1 254 ? 20.997 -33.602 2.306 1.00 53.69 254 LYS A C 1
ATOM 1990 O O . LYS A 1 254 ? 20.804 -32.885 3.282 1.00 53.69 254 LYS A O 1
ATOM 1995 N N . LYS A 1 255 ? 20.059 -34.348 1.728 1.00 58.47 255 LYS A N 1
ATOM 1996 C CA . LYS A 1 255 ? 18.838 -34.870 2.348 1.00 58.47 255 LYS A CA 1
ATOM 1997 C C . LYS A 1 255 ? 19.129 -35.499 3.719 1.00 58.47 255 LYS A C 1
ATOM 1999 O O . LYS A 1 255 ? 20.161 -36.151 3.864 1.00 58.47 255 LYS A O 1
ATOM 2004 N N . ALA A 1 256 ? 18.150 -35.418 4.623 1.00 51.97 256 ALA A N 1
ATOM 2005 C CA . ALA A 1 256 ? 17.453 -36.565 5.230 1.00 51.97 256 ALA A CA 1
ATOM 2006 C C . ALA A 1 256 ? 17.100 -36.348 6.715 1.00 51.97 256 ALA A C 1
ATOM 2008 O O . ALA A 1 256 ? 17.983 -36.225 7.553 1.00 51.97 256 ALA A O 1
ATOM 2009 N N . ASN A 1 257 ? 15.790 -36.442 6.967 1.00 51.78 257 ASN A N 1
ATOM 2010 C CA . ASN A 1 257 ? 15.125 -37.181 8.045 1.00 51.78 257 ASN A CA 1
ATOM 2011 C C . ASN A 1 257 ? 15.323 -36.777 9.513 1.00 51.78 257 ASN A C 1
ATOM 2013 O O . ASN A 1 257 ? 16.426 -36.819 10.040 1.00 51.78 257 ASN A O 1
ATOM 2017 N N . GLY A 1 258 ? 14.188 -36.675 10.212 1.00 54.97 258 GLY A N 1
ATOM 2018 C CA . GLY A 1 258 ? 14.059 -37.316 11.520 1.00 54.97 258 GLY A CA 1
ATOM 2019 C C . GLY A 1 258 ? 13.209 -36.567 12.535 1.00 54.97 258 GLY A C 1
ATOM 2020 O O . GLY A 1 258 ? 13.731 -35.669 13.179 1.00 54.97 258 GLY A O 1
ATOM 2021 N N . THR A 1 259 ? 11.976 -37.071 12.700 1.00 51.62 259 THR A N 1
ATOM 2022 C CA . THR A 1 259 ? 11.071 -37.016 13.876 1.00 51.62 259 THR A CA 1
ATOM 2023 C C . THR A 1 259 ? 10.541 -35.673 14.346 1.00 51.62 259 THR A C 1
ATOM 2025 O O . THR A 1 259 ? 11.334 -34.862 14.864 1.00 51.62 259 THR A O 1
#

Foldseek 3Di:
DDDDDDPPPPPDPPDPDDPVQCVVLVVVVVQFPDFAPWDWDWAWDPPDDPVGTDTPDIDIDTPDTDGPPPPVLDQPPVLLVCCVVLLVLPPPPDDDPDLVVVVVVLPPVPPQWAALVSQLVSSLVSSVPRPPPDDDPDPPVPPDSVVSSVSSQVLQVSQVPVPPRIGHSVSSVVVVVVSNVSSVVVVVVVVVVVVVVVVVVVVVVVVVVVVVVVPPPPPDDPPPDDDDDDDDDDDDPDDDPDDDPPPPPDDDDDDDDDD

Secondary structure (DSSP, 8-state):
------------------HHHHHHHHHHHHT-SEEES-EEEEEE-TT--GGG--EEEEEEE-SEEEPPP---S---HHHHHHHHHTTTTS---SS-SSHHHHHHHH-SS--SSB-HHHHHHHHHHHHHHTT-SSS----GGGS-HHHHHHHHHHHHHHH-SS-SSSB-HHHHHHHHHHHHHHHHHHHHHHHHHHHHHHHHHHHHHHHHHHHHHHS---S----------------------------------------

Sequence (259 aa):
RRLLALGTSARRRRRATSRISRIISGLIIATADECENLDVEVDVVPGSPLQRLQVNSCRISFSRLGFAPLRIGGLSERDVFTLSNLGLTQPMRSVTNTVDEAFQAIDVDSSGKLDRSELATALANAMARGDKSEGKRKDWKSTNPETIVKLAGSLLRLYDTNGDGELDRNEYAAMVEDIAMIRRQEGERLLALEEEKKKEKKRRRKKEGKRREGWGWPRAMKIKGAAKRGGGGEKAKGDKNAHNSNAWKWPWDKKANGT

Organism: NCBI:txid2557542

pLDDT: mean 72.48, std 18.84, range [34.97, 97.62]

InterPro domains:
  IPR002048 EF-hand domain [PF13499] (101-176)
  IPR002048 EF-hand domain [PS50222] (94-129)
  IPR002048 EF-hand domain [PS50222] (147-182)
  IPR002048 EF-hand domain [SM00054] (98-126)
  IPR002048 EF-hand domain [SM00054] (151-179)
  IPR011992 EF-hand domain pair [SSF47473] (95-176)
  IPR018247 EF-Hand 1, calcium-binding site [PS00018] (107-119)
  IPR018247 EF-Hand 1, calcium-binding site [PS00018] (160-172)
  IPR051001 Calbindin Calcium-Binding [PTHR19972] (98-179)

Radius of gyration: 33.3 Å; chains: 1; bounding box: 109×59×75 Å